Protein AF-A0AAU1AMC0-F1 (afdb_monomer)

Solvent-accessible surface area (backbone atoms only — not comparable to full-atom values): 12831 Å² total; per-residue (Å²): 130,88,74,72,80,63,93,57,48,54,63,49,19,26,47,53,28,38,28,77,80,45,37,60,79,49,77,38,50,74,68,53,51,52,52,58,56,54,73,48,43,67,37,47,73,76,37,47,67,59,45,37,45,52,47,25,70,65,18,49,86,70,28,50,46,22,7,32,12,43,27,49,48,41,38,76,70,76,36,77,76,46,72,62,69,38,37,40,49,18,38,51,32,21,49,51,38,39,46,76,28,36,53,54,78,93,76,54,53,71,60,57,50,50,52,40,42,78,74,75,43,53,84,80,71,62,53,79,72,44,76,54,65,56,80,94,68,52,81,71,76,81,76,57,93,85,39,73,44,77,40,35,29,54,47,90,54,94,74,41,43,33,35,32,39,33,62,51,98,88,63,35,23,35,34,32,38,37,29,51,67,41,98,91,39,74,57,75,40,78,41,84,73,48,73,28,80,38,69,66,56,35,42,42,54,49,17,57,72,59,32,37,66,52,69,39,62,31,83,81,48,60,60,27,23,32,33,54,61,56,72,117

Sequence (232 aa):
MSSALPAQIVSMMDKFGRYEWYGESSGLGPEEAWGMLSTLWPLRQSDPAGLTAALARQVTPIGGWAAYGASRAVAELVGLGFEGVDAKAVLDGGIQFLRQHGVPPLRVRGYEWSRWVDTGGDVNNWLPTIPPPPSERSGLRELAPGEVRHVATMTADRDSNTIHVCRDGSGAYLALIDAPYSDDDPTRSRRQWKQAASLYEVFVNVGLALQSPPHWVSAELEPYFPLPRPSI

Structure (mmCIF, N/CA/C/O backbone):
data_AF-A0AAU1AMC0-F1
#
_entry.id   AF-A0AAU1AMC0-F1
#
loop_
_atom_site.group_PDB
_atom_site.id
_atom_site.type_symbol
_atom_site.label_atom_id
_atom_site.label_alt_id
_atom_site.label_comp_id
_atom_site.label_asym_id
_atom_site.label_entity_id
_atom_site.label_seq_id
_atom_site.pdbx_PDB_ins_code
_atom_site.Cartn_x
_atom_site.Cartn_y
_atom_site.Cartn_z
_atom_site.occupancy
_atom_site.B_iso_or_equiv
_atom_site.auth_seq_id
_atom_site.auth_comp_id
_atom_site.auth_asym_id
_atom_site.auth_atom_id
_atom_site.pdbx_PDB_model_num
ATOM 1 N N . MET A 1 1 ? 22.472 -6.538 -35.010 1.00 43.06 1 MET A N 1
ATOM 2 C CA . MET A 1 1 ? 21.137 -5.977 -35.307 1.00 43.06 1 MET A CA 1
ATOM 3 C C . MET A 1 1 ? 20.599 -5.422 -34.003 1.00 43.06 1 MET A C 1
ATOM 5 O O . MET A 1 1 ? 20.547 -6.179 -33.047 1.00 43.06 1 MET A O 1
ATOM 9 N N . SER A 1 2 ? 20.313 -4.120 -33.923 1.00 45.75 2 SER A N 1
ATOM 10 C CA . SER A 1 2 ? 19.700 -3.530 -32.725 1.00 45.75 2 SER A CA 1
ATOM 11 C C . SER A 1 2 ? 18.268 -4.055 -32.624 1.00 45.75 2 SER A C 1
ATOM 13 O O . SER A 1 2 ? 17.462 -3.790 -33.516 1.00 45.75 2 SER A O 1
ATOM 15 N N . SER A 1 3 ? 17.967 -4.883 -31.623 1.00 62.38 3 SER A N 1
ATOM 16 C CA . SER A 1 3 ? 16.600 -5.352 -31.393 1.00 62.38 3 SER A CA 1
ATOM 17 C C . SER A 1 3 ? 15.818 -4.213 -30.751 1.00 62.38 3 SER A C 1
ATOM 19 O O . SER A 1 3 ? 15.947 -3.977 -29.559 1.00 62.38 3 SER A O 1
ATOM 21 N N . ALA A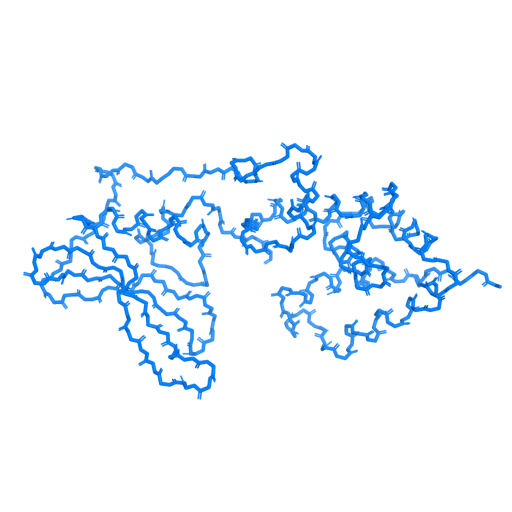 1 4 ? 15.057 -3.460 -31.541 1.00 82.88 4 ALA A N 1
ATOM 22 C CA . ALA A 1 4 ? 14.190 -2.412 -31.016 1.00 82.88 4 ALA A CA 1
ATOM 23 C C . ALA A 1 4 ? 13.166 -2.981 -30.015 1.00 82.88 4 ALA A C 1
ATOM 25 O O . ALA A 1 4 ? 12.805 -4.159 -30.085 1.00 82.88 4 ALA A O 1
ATOM 26 N N . LEU A 1 5 ? 12.675 -2.134 -29.102 1.00 91.00 5 LEU A N 1
ATOM 27 C CA . LEU A 1 5 ? 11.546 -2.494 -28.244 1.00 91.00 5 LEU A CA 1
ATOM 28 C C . LEU A 1 5 ? 10.331 -2.909 -29.096 1.00 91.00 5 LEU A C 1
ATOM 30 O O . LEU A 1 5 ? 10.116 -2.322 -30.163 1.00 91.00 5 LEU A O 1
ATOM 34 N N . PRO A 1 6 ? 9.502 -3.860 -28.625 1.00 92.12 6 PRO A N 1
ATOM 35 C CA . PRO A 1 6 ? 8.236 -4.178 -29.275 1.00 92.12 6 PRO A CA 1
ATOM 36 C C . PRO A 1 6 ? 7.364 -2.926 -29.448 1.00 92.12 6 PRO A C 1
ATOM 38 O O . PRO A 1 6 ? 7.304 -2.078 -28.557 1.00 92.12 6 PRO A O 1
ATOM 41 N N . ALA A 1 7 ? 6.636 -2.820 -30.563 1.00 92.44 7 ALA A N 1
ATOM 42 C CA . ALA A 1 7 ? 5.771 -1.665 -30.846 1.00 92.44 7 ALA A CA 1
ATOM 43 C C . ALA A 1 7 ? 4.702 -1.438 -29.757 1.00 92.44 7 ALA A C 1
ATOM 45 O O . ALA A 1 7 ? 4.271 -0.317 -29.506 1.00 92.44 7 ALA A O 1
ATOM 46 N N . GLN A 1 8 ? 4.307 -2.513 -29.079 1.00 94.38 8 GLN A N 1
ATOM 47 C CA . GLN A 1 8 ? 3.308 -2.552 -28.021 1.00 94.38 8 GLN A CA 1
ATOM 48 C C . GLN A 1 8 ? 3.888 -2.371 -26.604 1.00 94.38 8 GLN A C 1
ATOM 50 O O . GLN A 1 8 ? 3.183 -2.633 -25.630 1.00 94.38 8 GLN A O 1
ATOM 55 N N . ILE A 1 9 ? 5.147 -1.930 -26.461 1.00 96.06 9 ILE A N 1
ATOM 56 C CA . ILE A 1 9 ? 5.848 -1.894 -25.167 1.00 96.06 9 ILE A CA 1
ATOM 57 C C . ILE A 1 9 ? 5.107 -1.104 -24.081 1.00 96.06 9 ILE A C 1
ATOM 59 O O . ILE A 1 9 ? 5.044 -1.548 -22.942 1.00 96.06 9 ILE A O 1
ATOM 63 N N . VAL A 1 10 ? 4.477 0.022 -24.422 1.00 97.25 10 VAL A N 1
ATOM 64 C CA . VAL A 1 10 ? 3.705 0.819 -23.453 1.00 97.25 10 VAL A CA 1
ATOM 65 C C . VAL A 1 10 ? 2.525 0.018 -22.899 1.00 97.25 10 VAL A C 1
ATOM 67 O O . VAL A 1 10 ? 2.339 -0.046 -21.687 1.00 97.25 10 VAL A O 1
ATOM 70 N N . SER A 1 11 ? 1.752 -0.637 -23.772 1.00 96.06 11 SER A N 1
ATOM 71 C CA . SER A 1 11 ? 0.618 -1.471 -23.352 1.00 96.06 11 SER A CA 1
ATOM 72 C C . SER A 1 11 ? 1.078 -2.702 -22.571 1.00 96.06 11 SER A C 1
ATOM 74 O O . SER A 1 11 ? 0.408 -3.104 -21.623 1.00 96.06 11 SER A O 1
ATOM 76 N N . MET A 1 12 ? 2.229 -3.276 -22.930 1.00 95.56 12 MET A N 1
ATOM 77 C CA . MET A 1 12 ? 2.854 -4.345 -22.153 1.00 95.56 12 MET A CA 1
ATOM 78 C C . MET A 1 12 ? 3.164 -3.875 -20.729 1.00 95.56 12 MET A C 1
ATOM 80 O O . MET A 1 12 ? 2.737 -4.514 -19.774 1.00 95.56 12 MET A O 1
ATOM 84 N N . MET A 1 13 ? 3.848 -2.739 -20.572 1.00 97.38 13 MET A N 1
ATOM 85 C CA . MET A 1 13 ? 4.194 -2.223 -19.247 1.00 97.38 13 MET A CA 1
ATOM 86 C C . MET A 1 13 ? 2.952 -1.845 -18.435 1.00 97.38 13 MET A C 1
ATOM 88 O O . MET A 1 13 ? 2.902 -2.162 -17.255 1.00 97.38 13 MET A O 1
ATOM 92 N N . ASP A 1 14 ? 1.919 -1.263 -19.050 1.00 96.38 14 ASP A N 1
ATOM 93 C CA . ASP A 1 14 ? 0.645 -0.996 -18.366 1.00 96.38 14 ASP A CA 1
ATOM 94 C C . ASP A 1 14 ? 0.055 -2.281 -17.762 1.00 96.38 14 ASP A C 1
ATOM 96 O O . ASP A 1 14 ? -0.158 -2.368 -16.549 1.00 96.38 14 ASP A O 1
ATOM 100 N N . LYS A 1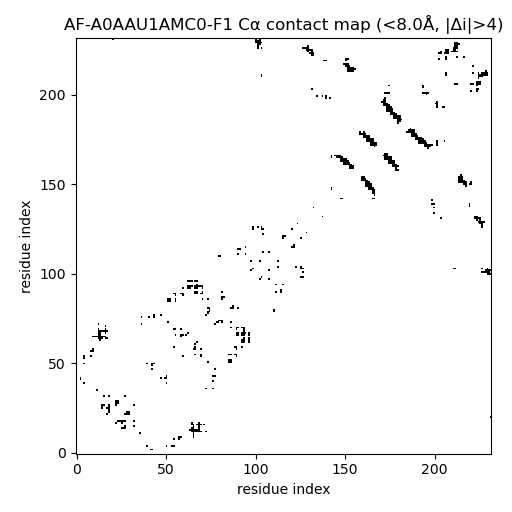 15 ? -0.112 -3.322 -18.587 1.00 94.69 15 LYS A N 1
ATOM 101 C CA . LYS A 1 15 ? -0.649 -4.610 -18.133 1.00 94.69 15 LYS A CA 1
ATOM 102 C C . LYS A 1 15 ? 0.241 -5.260 -17.075 1.00 94.69 15 LYS A C 1
ATOM 104 O O . LYS A 1 15 ? -0.267 -5.769 -16.080 1.00 94.69 15 LYS A O 1
ATOM 109 N N . PHE A 1 16 ? 1.560 -5.215 -17.257 1.00 94.94 16 PHE A N 1
ATOM 110 C CA . PHE A 1 16 ? 2.505 -5.772 -16.293 1.00 94.94 16 PHE A CA 1
ATOM 111 C C . PHE A 1 16 ? 2.467 -5.031 -14.947 1.00 94.94 16 PHE A C 1
ATOM 113 O O . PHE A 1 16 ? 2.554 -5.660 -13.894 1.00 94.94 16 PHE A O 1
ATOM 120 N N . GLY A 1 17 ? 2.283 -3.708 -14.957 1.00 94.75 17 GLY A N 1
ATOM 121 C CA . GLY A 1 17 ? 2.064 -2.910 -13.752 1.00 94.75 17 GLY A CA 1
ATOM 122 C C . GLY A 1 17 ? 0.780 -3.310 -13.022 1.00 94.75 17 GLY A C 1
ATOM 123 O O . GLY A 1 17 ? 0.811 -3.547 -11.816 1.00 94.75 17 GLY A O 1
ATOM 124 N N . ARG A 1 18 ? -0.326 -3.458 -13.759 1.00 94.44 18 ARG A N 1
ATOM 125 C CA . ARG A 1 18 ? -1.631 -3.894 -13.230 1.00 94.44 18 ARG A CA 1
ATOM 126 C C . ARG A 1 18 ? -1.600 -5.298 -12.632 1.00 94.44 18 ARG A C 1
ATOM 128 O O . ARG A 1 18 ? -2.228 -5.532 -11.603 1.00 94.44 18 ARG A O 1
ATOM 135 N N . TYR A 1 19 ? -0.869 -6.219 -13.257 1.00 92.44 19 TYR A N 1
ATOM 136 C CA . TYR A 1 19 ? -0.753 -7.602 -12.794 1.00 92.44 19 TYR A CA 1
ATOM 137 C C . TYR A 1 19 ? -0.244 -7.707 -11.348 1.00 92.44 19 TYR A C 1
ATOM 139 O O . TYR A 1 19 ? -0.711 -8.565 -10.611 1.00 92.44 19 TYR A O 1
ATOM 147 N N . GLU A 1 20 ? 0.631 -6.800 -10.898 1.00 89.12 20 GLU A N 1
ATOM 148 C CA . GLU A 1 20 ? 1.095 -6.780 -9.499 1.00 89.12 20 GLU A CA 1
ATOM 149 C C . GLU A 1 20 ? -0.045 -6.653 -8.486 1.00 89.12 20 GLU A C 1
ATOM 151 O O . GLU A 1 20 ? -0.007 -7.256 -7.419 1.00 89.12 20 GLU A O 1
ATOM 156 N N . TRP A 1 21 ? -1.040 -5.832 -8.806 1.00 86.50 21 TRP A N 1
ATOM 157 C CA . TRP A 1 21 ? -2.065 -5.428 -7.848 1.00 86.50 21 TRP A CA 1
ATOM 158 C C . TRP A 1 21 ? -3.352 -6.215 -7.986 1.00 86.50 21 TRP A C 1
ATOM 160 O O . TRP A 1 21 ? -4.074 -6.408 -7.011 1.00 86.50 21 TRP A O 1
ATOM 170 N N . TYR A 1 22 ? -3.633 -6.662 -9.203 1.00 86.31 22 TYR A N 1
ATOM 171 C CA . TYR A 1 22 ? -4.876 -7.329 -9.545 1.00 86.31 22 TYR A CA 1
ATOM 172 C C . TYR A 1 22 ? -4.685 -8.818 -9.839 1.00 86.31 22 TYR A C 1
ATOM 174 O O . TYR A 1 22 ? -5.679 -9.537 -9.969 1.00 86.31 22 TYR A O 1
ATOM 182 N N . GLY A 1 23 ? -3.442 -9.297 -9.969 1.00 84.44 23 GLY A N 1
ATOM 183 C CA . GLY A 1 23 ? -3.154 -10.673 -10.367 1.00 84.44 23 GLY A CA 1
ATOM 184 C C . GLY A 1 23 ? -3.923 -11.040 -11.636 1.00 84.44 23 GLY A C 1
ATOM 185 O O . GLY A 1 23 ? -3.954 -10.270 -12.597 1.00 84.44 23 GLY A O 1
ATOM 186 N N . GLU A 1 24 ? -4.632 -12.165 -11.608 1.00 74.56 24 GLU A N 1
ATOM 187 C CA . GLU A 1 24 ? -5.446 -12.650 -12.732 1.00 74.56 24 GLU A CA 1
ATOM 188 C C . GLU A 1 24 ? -6.570 -11.685 -13.148 1.00 74.56 24 GLU A C 1
ATOM 190 O O . GLU A 1 24 ? -6.940 -11.631 -14.321 1.00 74.56 24 GLU A O 1
ATOM 195 N N . SER A 1 25 ? -7.074 -10.844 -12.234 1.00 77.12 25 SER A N 1
ATOM 196 C CA . SER A 1 25 ? -8.100 -9.844 -12.572 1.00 77.12 25 SER A CA 1
ATOM 197 C C . SER A 1 25 ? -7.569 -8.676 -13.417 1.00 77.12 25 SER A C 1
ATOM 199 O O . SER A 1 25 ? -8.354 -7.904 -13.965 1.00 77.12 25 SER A O 1
ATOM 201 N N . SER A 1 26 ? -6.247 -8.591 -13.619 1.00 77.38 26 SER A N 1
ATOM 202 C CA . SER A 1 26 ? -5.637 -7.713 -14.632 1.00 77.38 26 SER A CA 1
ATOM 203 C C . SER A 1 26 ? -5.851 -8.193 -16.074 1.00 77.38 26 SER A C 1
ATOM 205 O O . SER A 1 26 ? -5.530 -7.460 -17.013 1.00 77.38 26 SER A O 1
ATOM 207 N N . GLY A 1 27 ? -6.366 -9.414 -16.265 1.00 75.94 27 GLY A N 1
ATOM 208 C CA . GLY A 1 27 ? -6.452 -10.064 -17.571 1.00 75.94 27 GLY A CA 1
ATOM 209 C C . GLY A 1 27 ? -5.115 -10.627 -18.066 1.00 75.94 27 GLY A C 1
ATOM 210 O O . GLY A 1 27 ? -4.985 -10.874 -19.262 1.00 75.94 27 GLY A O 1
ATOM 211 N N . LEU A 1 28 ? -4.131 -10.785 -17.172 1.00 83.31 28 LEU A N 1
ATOM 212 C CA . LEU A 1 28 ? -2.893 -11.526 -17.408 1.00 83.31 28 LEU A CA 1
ATOM 213 C C . LEU A 1 28 ? -2.779 -12.691 -16.425 1.00 83.31 28 LEU A C 1
ATOM 215 O O . LEU A 1 28 ? -2.870 -12.493 -15.212 1.00 83.31 28 LEU A O 1
ATOM 219 N N . GLY A 1 29 ? -2.514 -13.886 -16.949 1.00 86.12 29 GLY A N 1
ATOM 220 C CA . GLY A 1 29 ? -2.053 -15.014 -16.143 1.00 86.12 29 GLY A CA 1
ATOM 221 C C . GLY A 1 29 ? -0.565 -14.890 -15.763 1.00 86.12 29 GLY A C 1
ATOM 222 O O . GLY A 1 29 ? 0.186 -14.166 -16.427 1.00 86.12 29 GLY A O 1
ATOM 223 N N . PRO A 1 30 ? -0.088 -15.633 -14.744 1.00 85.06 30 PRO A N 1
ATOM 224 C CA . PRO A 1 30 ? 1.321 -15.615 -14.342 1.00 85.06 30 PRO A CA 1
ATOM 225 C C . PRO A 1 30 ? 2.290 -15.951 -15.482 1.00 85.06 30 PRO A C 1
ATOM 227 O O . PRO A 1 30 ? 3.306 -15.278 -15.661 1.00 85.06 30 PRO A O 1
ATOM 230 N N . GLU A 1 31 ? 1.964 -16.961 -16.291 1.00 88.69 31 GLU A N 1
ATOM 231 C CA . GLU A 1 31 ? 2.782 -17.363 -17.442 1.00 88.69 31 GLU A CA 1
ATOM 232 C C . GLU A 1 31 ? 2.830 -16.279 -18.524 1.00 88.69 31 GLU A C 1
ATOM 234 O O . GLU A 1 31 ? 3.875 -16.057 -19.132 1.00 88.69 31 GLU A O 1
ATOM 239 N N . GLU A 1 32 ? 1.731 -15.554 -18.737 1.00 89.06 32 GLU A N 1
ATOM 240 C CA . GLU A 1 32 ? 1.661 -14.470 -19.718 1.00 89.06 32 GLU A CA 1
ATOM 241 C C . GLU A 1 32 ? 2.467 -13.248 -19.269 1.00 89.06 32 GLU A C 1
ATOM 243 O O . GLU A 1 32 ? 3.151 -12.628 -20.086 1.00 89.06 32 GLU A O 1
ATOM 248 N N . ALA A 1 33 ? 2.436 -12.921 -17.973 1.00 88.75 33 ALA A N 1
ATOM 249 C CA . ALA A 1 33 ? 3.246 -11.849 -17.399 1.00 88.75 33 ALA A CA 1
ATOM 250 C C . ALA A 1 33 ? 4.751 -12.133 -17.572 1.00 88.75 33 ALA A C 1
ATOM 252 O O . ALA A 1 33 ? 5.503 -11.264 -18.022 1.00 88.75 33 ALA A O 1
ATOM 253 N N . TRP A 1 34 ? 5.190 -13.367 -17.303 1.00 89.06 34 TRP A N 1
ATOM 254 C CA . TRP A 1 34 ? 6.578 -13.782 -17.538 1.00 89.06 34 TRP A CA 1
ATOM 255 C C . TRP A 1 34 ? 6.927 -13.876 -19.023 1.00 89.06 34 TRP A C 1
ATOM 257 O O . TRP A 1 34 ? 7.989 -13.407 -19.444 1.00 89.06 34 TRP A O 1
ATOM 267 N N . GLY A 1 35 ? 6.023 -14.420 -19.839 1.00 92.31 35 GLY A N 1
ATOM 268 C CA . GLY A 1 35 ? 6.163 -14.471 -21.291 1.00 92.31 35 GLY A CA 1
ATOM 269 C C . GLY A 1 35 ? 6.358 -13.079 -21.888 1.00 92.31 35 GLY A C 1
ATOM 270 O O . GLY A 1 35 ? 7.231 -12.884 -22.734 1.00 92.31 35 GLY A O 1
ATOM 271 N N . MET A 1 36 ? 5.637 -12.078 -21.382 1.00 91.88 36 MET A N 1
ATOM 272 C CA . MET A 1 36 ? 5.788 -10.683 -21.785 1.00 91.88 36 MET A CA 1
ATOM 273 C C . MET A 1 36 ? 7.198 -10.150 -21.506 1.00 91.88 36 MET A C 1
ATOM 275 O O . MET A 1 36 ? 7.822 -9.591 -22.411 1.00 91.88 36 MET A O 1
ATOM 279 N N . LEU A 1 37 ? 7.734 -10.359 -20.300 1.00 92.94 37 LEU A N 1
ATOM 280 C CA . LEU A 1 37 ? 9.101 -9.942 -19.966 1.00 92.94 37 LEU A CA 1
ATOM 281 C C . LEU A 1 37 ? 10.162 -10.694 -20.776 1.00 92.94 37 LEU A C 1
ATOM 283 O O . LEU A 1 37 ? 11.183 -10.109 -21.140 1.00 92.94 37 LEU A O 1
ATOM 287 N N . SER A 1 38 ? 9.916 -11.962 -21.119 1.00 92.69 38 SER A N 1
ATOM 288 C CA . SER A 1 38 ? 10.860 -12.767 -21.905 1.00 92.69 38 SER A CA 1
ATOM 289 C C . SER A 1 38 ? 11.157 -12.165 -23.287 1.00 92.69 38 SER A C 1
ATOM 291 O O . SER A 1 38 ? 12.270 -12.301 -23.797 1.00 92.69 38 SER A O 1
ATOM 293 N N . THR A 1 39 ? 10.217 -11.401 -23.859 1.00 93.75 39 THR A N 1
ATOM 294 C CA . THR A 1 39 ? 10.424 -10.686 -25.132 1.00 93.75 39 THR A CA 1
ATOM 295 C C . THR A 1 39 ? 11.518 -9.615 -25.052 1.00 93.75 39 THR A C 1
ATOM 297 O O . THR A 1 39 ? 12.112 -9.263 -26.070 1.00 93.75 39 THR A O 1
ATOM 300 N N . LEU A 1 40 ? 11.821 -9.122 -23.847 1.00 95.25 40 LEU A N 1
ATOM 301 C CA . LEU A 1 40 ? 12.864 -8.128 -23.583 1.00 95.25 40 LEU A CA 1
ATOM 302 C C . LEU A 1 40 ? 14.216 -8.771 -23.248 1.00 95.25 40 LEU A C 1
ATOM 304 O O . LEU A 1 40 ? 15.225 -8.072 -23.157 1.00 95.25 40 LEU A O 1
ATOM 308 N N . TRP A 1 41 ? 14.263 -10.095 -23.085 1.00 93.44 41 TRP A N 1
ATOM 309 C CA . TRP A 1 41 ? 15.469 -10.814 -22.679 1.00 93.44 41 TRP A CA 1
ATOM 310 C C . TRP A 1 41 ? 16.651 -10.656 -23.642 1.00 93.44 41 TRP A C 1
ATOM 312 O O . TRP A 1 41 ? 17.761 -10.434 -23.154 1.00 93.44 41 TRP A O 1
ATOM 322 N N . PRO A 1 42 ? 16.463 -10.691 -24.980 1.00 93.44 42 PRO A N 1
ATOM 323 C CA . PRO A 1 42 ? 17.567 -10.456 -25.907 1.00 93.44 42 PRO A CA 1
ATOM 324 C C . PRO A 1 42 ? 18.215 -9.081 -25.697 1.00 93.44 42 PRO A C 1
ATOM 326 O O . PRO A 1 42 ? 19.435 -8.991 -25.594 1.00 93.44 42 PRO A O 1
ATOM 329 N N . LEU A 1 43 ? 17.396 -8.033 -25.534 1.00 92.31 43 LEU A N 1
ATOM 330 C CA . LEU A 1 43 ? 17.862 -6.676 -25.235 1.00 92.31 43 LEU A CA 1
ATOM 331 C C . LEU A 1 43 ? 18.583 -6.605 -23.893 1.00 92.31 43 LEU A C 1
ATOM 333 O O . LEU A 1 43 ? 19.667 -6.040 -23.805 1.00 92.31 43 LEU A O 1
ATOM 337 N N . ARG A 1 44 ? 18.004 -7.216 -22.858 1.00 94.25 44 ARG A N 1
ATOM 338 C CA . ARG A 1 44 ? 18.605 -7.295 -21.525 1.00 94.25 44 ARG A CA 1
ATOM 339 C C . ARG A 1 44 ? 19.987 -7.956 -21.551 1.00 94.25 44 ARG A C 1
ATOM 341 O O . ARG A 1 44 ? 20.876 -7.514 -20.834 1.00 94.25 44 ARG A O 1
ATOM 348 N N . GLN A 1 45 ? 20.173 -9.002 -22.356 1.00 94.56 45 GLN A N 1
ATOM 349 C CA . GLN A 1 45 ? 21.455 -9.702 -22.478 1.00 94.56 45 GLN A CA 1
ATOM 350 C C . GLN A 1 45 ? 22.494 -8.910 -23.277 1.00 94.56 45 GLN A C 1
ATOM 352 O O . GLN A 1 45 ? 23.673 -8.953 -22.934 1.00 94.56 45 GLN A O 1
ATOM 357 N N . SER A 1 46 ? 22.081 -8.219 -24.342 1.00 95.25 46 SER A N 1
ATOM 358 C CA . SER A 1 46 ? 23.016 -7.509 -25.219 1.00 95.25 46 SER A CA 1
ATOM 359 C C . SER A 1 46 ? 23.351 -6.091 -24.755 1.00 95.25 46 SER A C 1
ATOM 361 O O . SER A 1 46 ? 24.473 -5.642 -24.958 1.00 95.25 46 SER A O 1
ATOM 363 N N . ASP A 1 47 ? 22.371 -5.373 -24.200 1.00 94.81 47 ASP A N 1
ATOM 364 C CA . ASP A 1 47 ? 22.468 -3.954 -23.842 1.00 94.81 47 ASP A CA 1
ATOM 365 C C . ASP A 1 47 ? 21.427 -3.572 -22.758 1.00 94.81 47 ASP A C 1
ATOM 367 O O . ASP A 1 47 ? 20.389 -2.965 -23.051 1.00 94.81 47 ASP A O 1
ATOM 371 N N . PRO A 1 48 ? 21.663 -3.931 -21.482 1.00 94.56 48 PRO A N 1
ATOM 372 C CA . PRO A 1 48 ? 20.728 -3.644 -20.388 1.00 94.56 48 PRO A CA 1
ATOM 373 C C . PRO A 1 48 ? 20.548 -2.138 -20.121 1.00 94.56 48 PRO A C 1
ATOM 375 O O . PRO A 1 48 ? 19.460 -1.698 -19.731 1.00 94.56 48 PRO A O 1
ATOM 378 N N . ALA A 1 49 ? 21.585 -1.331 -20.366 1.00 95.06 49 ALA A N 1
ATOM 379 C CA . ALA A 1 49 ? 21.501 0.123 -20.261 1.00 95.06 49 ALA A CA 1
ATOM 380 C C . ALA A 1 49 ? 20.614 0.700 -21.377 1.00 95.06 49 ALA A C 1
ATOM 382 O O . ALA A 1 49 ? 19.712 1.492 -21.100 1.00 95.06 49 ALA A O 1
ATOM 383 N N . GLY A 1 50 ? 20.800 0.244 -22.619 1.00 95.06 50 GLY A N 1
ATOM 384 C CA . GLY A 1 50 ? 19.962 0.620 -23.756 1.00 95.06 50 GLY A CA 1
ATOM 385 C C . GLY A 1 50 ? 18.506 0.188 -23.605 1.00 95.06 50 GLY A C 1
ATOM 386 O O . GLY A 1 50 ? 17.613 0.970 -23.931 1.00 95.06 50 GLY A O 1
ATOM 387 N N . LEU A 1 51 ? 18.242 -0.999 -23.041 1.00 96.00 51 LEU A N 1
ATOM 388 C CA . LEU A 1 51 ? 16.887 -1.434 -22.673 1.00 96.00 51 LEU A CA 1
ATOM 389 C C . LEU A 1 51 ? 16.225 -0.421 -21.730 1.00 96.00 51 LEU A C 1
ATOM 391 O O . LEU A 1 51 ? 15.108 0.028 -21.984 1.00 96.00 51 LEU A O 1
ATOM 395 N N . THR A 1 52 ? 16.932 -0.036 -20.668 1.00 97.06 52 THR A N 1
ATOM 396 C CA . THR A 1 52 ? 16.423 0.905 -19.664 1.00 97.06 52 THR A CA 1
ATOM 397 C C . THR A 1 52 ? 16.169 2.287 -20.264 1.00 97.06 52 THR A C 1
ATOM 399 O O . THR A 1 52 ? 15.090 2.847 -20.081 1.00 97.06 52 THR A O 1
ATOM 402 N N . ALA A 1 53 ? 17.113 2.811 -21.050 1.00 97.12 53 ALA A N 1
ATOM 403 C CA . ALA A 1 53 ? 16.968 4.092 -21.740 1.00 97.12 53 ALA A CA 1
ATOM 404 C C . ALA A 1 53 ? 15.808 4.089 -22.749 1.00 97.12 53 ALA A C 1
ATOM 406 O O . ALA A 1 53 ? 15.090 5.081 -22.908 1.00 97.12 53 ALA A O 1
ATOM 407 N N . ALA A 1 54 ? 15.601 2.970 -23.446 1.00 96.50 54 ALA A N 1
ATOM 408 C CA . ALA A 1 54 ? 14.495 2.815 -24.376 1.00 96.50 54 ALA A CA 1
ATOM 409 C C . ALA A 1 54 ? 13.145 2.754 -23.642 1.00 96.50 54 ALA A C 1
ATOM 411 O O . ALA A 1 54 ? 12.196 3.400 -24.088 1.00 96.50 54 ALA A O 1
ATOM 412 N N . LEU A 1 55 ? 13.064 2.042 -22.511 1.00 97.25 55 LEU A N 1
ATOM 413 C CA . LEU A 1 55 ? 11.869 2.014 -21.664 1.00 97.25 55 LEU A CA 1
ATOM 414 C C . LEU A 1 55 ? 11.548 3.410 -21.130 1.00 97.25 55 LEU A C 1
ATOM 416 O O . LEU A 1 55 ? 10.441 3.891 -21.365 1.00 97.25 55 LEU A O 1
ATOM 420 N N . ALA A 1 56 ? 12.517 4.090 -20.509 1.00 97.38 56 ALA A N 1
ATOM 421 C CA . ALA A 1 56 ? 12.355 5.441 -19.967 1.00 97.38 56 ALA A CA 1
ATOM 422 C C . ALA A 1 56 ? 11.785 6.412 -21.006 1.00 97.38 56 ALA A C 1
ATOM 424 O O . ALA A 1 56 ? 10.778 7.079 -20.768 1.00 97.38 56 ALA A O 1
ATOM 425 N N . ARG A 1 57 ? 12.361 6.417 -22.213 1.00 97.19 57 ARG A N 1
ATOM 426 C CA . ARG A 1 57 ? 11.908 7.267 -23.322 1.00 97.19 57 ARG A CA 1
ATOM 427 C C . ARG A 1 57 ? 10.446 7.036 -23.707 1.00 97.19 57 ARG A C 1
ATOM 429 O O . ARG A 1 57 ? 9.777 7.988 -24.095 1.00 97.19 57 ARG A O 1
ATOM 436 N N . GLN A 1 58 ? 9.973 5.793 -23.645 1.00 97.19 58 GLN A N 1
ATOM 437 C CA . GLN A 1 58 ? 8.623 5.425 -24.076 1.00 97.19 58 GLN A CA 1
ATOM 438 C C . GLN A 1 58 ? 7.581 5.600 -22.964 1.00 97.19 58 GLN A C 1
ATOM 440 O O . GLN A 1 58 ? 6.447 5.971 -23.250 1.00 97.19 58 GLN A O 1
ATOM 445 N N . VAL A 1 59 ? 7.940 5.331 -21.705 1.00 96.88 59 VAL A N 1
ATOM 446 C CA . VAL A 1 59 ? 6.966 5.233 -20.602 1.00 96.88 59 VAL A CA 1
ATOM 447 C C . VAL A 1 59 ? 6.936 6.456 -19.691 1.00 96.88 59 VAL A C 1
ATOM 449 O O . VAL A 1 59 ? 5.863 6.812 -19.213 1.00 96.88 59 VAL A O 1
ATOM 452 N N . THR A 1 60 ? 8.061 7.145 -19.473 1.00 95.06 60 THR A N 1
ATOM 453 C CA . THR A 1 60 ? 8.110 8.317 -18.583 1.00 95.06 60 THR A CA 1
ATOM 454 C C . THR A 1 60 ? 7.213 9.465 -19.063 1.00 95.06 60 THR A C 1
ATOM 456 O O . THR A 1 60 ? 6.523 10.036 -18.222 1.00 95.06 60 THR A O 1
ATOM 459 N N . PRO A 1 61 ? 7.118 9.787 -20.374 1.00 96.12 61 PRO A N 1
ATOM 460 C CA . PRO A 1 61 ? 6.181 10.810 -20.852 1.00 96.12 61 PRO A CA 1
ATOM 461 C C . PRO A 1 61 ? 4.701 10.460 -20.637 1.00 96.12 61 PRO A C 1
ATOM 463 O O . PRO A 1 61 ? 3.857 11.351 -20.646 1.00 96.12 61 PRO A O 1
ATOM 466 N N . ILE A 1 62 ? 4.385 9.171 -20.486 1.00 96.06 62 ILE A N 1
ATOM 467 C CA . ILE A 1 62 ? 3.018 8.660 -20.330 1.00 96.06 62 ILE A CA 1
ATOM 468 C C . ILE A 1 62 ? 2.651 8.552 -18.846 1.00 96.06 62 ILE A C 1
ATOM 470 O O . ILE A 1 62 ? 1.525 8.863 -18.463 1.00 96.06 62 ILE A O 1
ATOM 474 N N . GLY A 1 63 ? 3.603 8.141 -18.004 1.00 95.56 63 GLY A N 1
ATOM 475 C CA . GLY A 1 63 ? 3.383 7.940 -16.575 1.00 95.56 63 GLY A CA 1
ATOM 476 C C . GLY A 1 63 ? 2.476 6.740 -16.281 1.00 95.56 63 GLY A C 1
ATOM 477 O O . GLY A 1 63 ? 2.425 5.764 -17.037 1.00 95.56 63 GLY A O 1
ATOM 478 N N . GLY A 1 64 ? 1.759 6.812 -15.159 1.00 96.19 64 GLY A N 1
ATOM 479 C CA . GLY A 1 64 ? 0.714 5.851 -14.811 1.00 96.19 64 GLY A CA 1
ATOM 480 C C . GLY A 1 64 ? 1.203 4.407 -14.661 1.00 96.19 64 GLY A C 1
ATOM 481 O O . GLY A 1 64 ? 2.355 4.136 -14.312 1.00 96.19 64 GLY A O 1
ATOM 482 N N . TRP A 1 65 ? 0.314 3.472 -15.000 1.00 97.00 65 TRP A N 1
ATOM 483 C CA . TRP A 1 65 ? 0.593 2.037 -14.996 1.00 97.00 65 TRP A CA 1
ATOM 484 C C . TRP A 1 65 ? 1.773 1.643 -15.885 1.00 97.00 65 TRP A C 1
ATOM 486 O O . TRP A 1 65 ? 2.523 0.744 -15.518 1.00 97.00 65 TRP A O 1
ATOM 496 N N . ALA A 1 66 ? 1.979 2.319 -17.019 1.00 97.31 66 ALA A N 1
ATOM 497 C CA . ALA A 1 66 ? 3.100 2.029 -17.908 1.00 97.31 66 ALA A CA 1
ATOM 498 C C . ALA A 1 66 ? 4.452 2.376 -17.265 1.00 97.31 66 ALA A C 1
ATOM 500 O O . ALA A 1 66 ? 5.389 1.585 -17.353 1.00 97.31 66 ALA A O 1
ATOM 501 N N . ALA A 1 67 ? 4.561 3.518 -16.579 1.00 97.25 67 ALA A N 1
ATOM 502 C CA . ALA A 1 67 ? 5.781 3.869 -15.852 1.00 97.25 67 ALA A CA 1
ATOM 503 C C . ALA A 1 67 ? 6.030 2.929 -14.662 1.00 97.25 67 ALA A C 1
ATOM 505 O O . ALA A 1 67 ? 7.153 2.464 -14.472 1.00 97.25 67 ALA A O 1
ATOM 506 N N . TYR A 1 68 ? 4.979 2.584 -13.911 1.00 97.81 68 TYR A N 1
ATOM 507 C CA . TYR A 1 68 ? 5.083 1.629 -12.806 1.00 97.81 68 TYR A CA 1
ATOM 508 C C . TYR A 1 68 ? 5.471 0.217 -13.274 1.00 97.81 68 TYR A C 1
ATOM 510 O O . TYR A 1 68 ? 6.369 -0.413 -12.722 1.00 97.81 68 TYR A O 1
ATOM 518 N N . GLY A 1 69 ? 4.849 -0.285 -14.340 1.00 97.25 69 GLY A N 1
ATOM 519 C CA . GLY A 1 69 ? 5.218 -1.575 -14.913 1.00 97.25 69 GLY A CA 1
ATOM 520 C C . GLY A 1 69 ? 6.636 -1.586 -15.473 1.00 97.25 69 GLY A C 1
ATOM 521 O O . GLY A 1 69 ? 7.338 -2.581 -15.316 1.00 97.25 69 GLY A O 1
ATOM 522 N N . ALA A 1 70 ? 7.098 -0.476 -16.053 1.00 97.94 70 ALA A N 1
ATOM 523 C CA . ALA A 1 70 ? 8.477 -0.351 -16.502 1.00 97.94 70 ALA A CA 1
ATOM 524 C C . ALA A 1 70 ? 9.481 -0.347 -15.343 1.00 97.94 70 ALA A C 1
ATOM 526 O O . ALA A 1 70 ? 10.532 -0.971 -15.476 1.00 97.94 70 ALA A O 1
ATOM 527 N N . SER A 1 71 ? 9.177 0.287 -14.203 1.00 97.88 71 SER A N 1
ATOM 528 C CA . SER A 1 71 ? 10.077 0.248 -13.039 1.00 97.88 71 SER A CA 1
ATOM 529 C C . SER A 1 71 ? 10.210 -1.171 -12.500 1.00 97.88 71 SER A C 1
ATOM 531 O O . SER A 1 71 ? 11.325 -1.625 -12.240 1.00 97.88 71 SER A O 1
ATOM 533 N N . ARG A 1 72 ? 9.098 -1.914 -12.444 1.00 96.62 72 ARG A N 1
ATOM 534 C CA . ARG A 1 72 ? 9.110 -3.343 -12.115 1.00 96.62 72 ARG A CA 1
ATOM 535 C C . ARG A 1 72 ? 9.896 -4.147 -13.145 1.00 96.62 72 ARG A C 1
ATOM 537 O O . ARG A 1 72 ? 10.757 -4.924 -12.762 1.00 96.62 72 ARG A O 1
ATOM 544 N N . ALA A 1 73 ? 9.673 -3.936 -14.441 1.00 96.88 73 ALA A N 1
ATOM 545 C CA . ALA A 1 73 ? 10.415 -4.645 -15.481 1.00 96.88 73 ALA A CA 1
ATOM 546 C C . ALA A 1 73 ? 11.931 -4.399 -15.378 1.00 96.88 73 ALA A C 1
ATOM 548 O O . ALA A 1 73 ? 12.706 -5.339 -15.525 1.00 96.88 73 ALA A O 1
ATOM 549 N N . VAL A 1 74 ? 12.367 -3.173 -15.068 1.00 97.69 74 VAL A N 1
ATOM 550 C CA . VAL A 1 74 ? 13.783 -2.863 -14.804 1.00 97.69 74 VAL A CA 1
ATOM 551 C C . VAL A 1 74 ? 14.290 -3.607 -13.565 1.00 97.69 74 VAL A C 1
ATOM 553 O O . VAL A 1 74 ? 15.352 -4.223 -13.637 1.00 97.69 74 VAL A O 1
ATOM 556 N N . ALA A 1 75 ? 13.531 -3.623 -12.465 1.00 96.81 75 ALA A N 1
ATOM 557 C CA . ALA A 1 75 ? 13.892 -4.371 -11.258 1.00 96.81 75 ALA A CA 1
ATOM 558 C C . ALA A 1 75 ? 14.070 -5.878 -11.527 1.00 96.81 75 ALA A C 1
ATOM 560 O O . ALA A 1 75 ? 15.068 -6.455 -11.100 1.00 96.81 75 ALA A O 1
ATOM 561 N N . GLU A 1 76 ? 13.138 -6.492 -12.262 1.00 95.44 76 GLU A N 1
ATOM 562 C CA . GLU A 1 76 ? 13.145 -7.932 -12.566 1.00 95.44 76 GLU A CA 1
ATOM 563 C C . GLU A 1 76 ? 14.221 -8.315 -13.599 1.00 95.44 76 GLU A C 1
ATOM 565 O O . GLU A 1 76 ? 14.853 -9.367 -13.506 1.00 95.44 76 GLU A O 1
ATOM 570 N N . LEU A 1 77 ? 14.438 -7.474 -14.615 1.00 95.50 77 LEU A N 1
ATOM 571 C CA . LEU A 1 77 ? 15.323 -7.795 -15.736 1.00 95.50 77 LEU A CA 1
ATOM 572 C C . LEU A 1 77 ? 16.758 -7.317 -15.508 1.00 95.50 77 LEU A C 1
ATOM 574 O O . LEU A 1 77 ? 17.706 -8.038 -15.819 1.00 95.50 77 LEU A O 1
ATOM 578 N N . VAL A 1 78 ? 16.940 -6.103 -15.001 1.00 95.75 78 VAL A N 1
ATOM 579 C CA . VAL A 1 78 ? 18.255 -5.454 -14.881 1.00 95.75 78 VAL A CA 1
ATOM 580 C C . VAL A 1 78 ? 18.780 -5.559 -13.453 1.00 95.75 78 VAL A C 1
ATOM 582 O O . VAL A 1 78 ? 19.946 -5.894 -13.256 1.00 95.75 78 VAL A O 1
ATOM 585 N N . GLY A 1 79 ? 17.914 -5.333 -12.465 1.00 94.69 79 GLY A N 1
ATOM 586 C CA . GLY A 1 79 ? 18.225 -5.471 -11.047 1.00 94.69 79 GLY A CA 1
ATOM 587 C C . GLY A 1 79 ? 17.750 -4.287 -10.208 1.00 94.69 79 GLY A C 1
ATOM 588 O O . GLY A 1 79 ? 17.337 -3.246 -10.714 1.00 94.69 79 GLY A O 1
ATOM 589 N N . LEU A 1 80 ? 17.852 -4.441 -8.887 1.00 95.19 80 LEU A N 1
ATOM 590 C CA . LEU A 1 80 ? 17.278 -3.512 -7.903 1.00 95.19 80 LEU A CA 1
ATOM 591 C C . LEU A 1 80 ? 18.104 -2.234 -7.670 1.00 95.19 80 LEU A C 1
ATOM 593 O O . LEU A 1 80 ? 17.705 -1.397 -6.867 1.00 95.19 80 LEU A O 1
ATOM 597 N N . GLY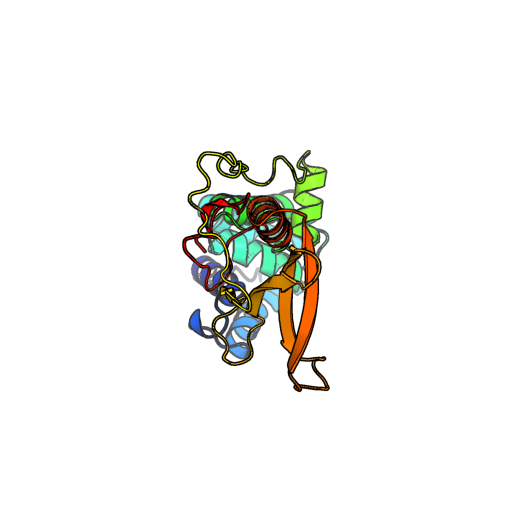 A 1 81 ? 19.259 -2.088 -8.326 1.00 92.12 81 GLY A N 1
ATOM 598 C CA . GLY A 1 81 ? 20.170 -0.958 -8.107 1.00 92.12 81 GLY A CA 1
ATOM 599 C C . GLY A 1 81 ? 19.750 0.344 -8.796 1.00 92.12 81 GLY A C 1
ATOM 600 O O . GLY A 1 81 ? 20.176 1.412 -8.368 1.00 92.12 81 GLY A O 1
ATOM 601 N N . PHE A 1 82 ? 18.925 0.268 -9.850 1.00 94.38 82 PHE A N 1
ATOM 602 C CA . PHE A 1 82 ? 18.480 1.421 -10.650 1.00 94.38 82 PHE A CA 1
ATOM 603 C C . PHE A 1 82 ? 19.613 2.418 -10.972 1.00 94.38 82 PHE A C 1
ATOM 605 O O . PHE A 1 82 ? 19.513 3.626 -10.737 1.00 94.38 82 PHE A O 1
ATOM 612 N N . GLU A 1 83 ? 20.726 1.905 -11.500 1.00 92.81 83 GLU A N 1
ATOM 613 C CA . GLU A 1 83 ? 21.886 2.722 -11.849 1.00 92.81 83 GLU A CA 1
ATOM 614 C C . GLU A 1 83 ? 21.632 3.563 -13.110 1.00 92.81 83 GLU A C 1
ATOM 616 O O . GLU A 1 83 ? 21.050 3.102 -14.091 1.00 92.81 83 GLU A O 1
ATOM 621 N N . GLY A 1 84 ? 22.100 4.813 -13.098 1.00 95.12 84 GLY A N 1
ATOM 622 C CA . GLY A 1 84 ? 21.941 5.746 -14.217 1.00 95.12 84 GLY A CA 1
ATOM 623 C C . GLY A 1 84 ? 20.670 6.603 -14.165 1.00 95.12 84 GLY A C 1
ATOM 624 O O . GLY A 1 84 ? 19.769 6.403 -13.353 1.00 95.12 84 GLY A O 1
ATOM 625 N N . VAL A 1 85 ? 20.636 7.627 -15.022 1.00 96.81 85 VAL A N 1
ATOM 626 C CA . VAL A 1 85 ? 19.555 8.627 -15.063 1.00 96.81 85 VAL A CA 1
ATOM 627 C C . VAL A 1 85 ? 18.228 8.030 -15.533 1.00 96.81 85 VAL A C 1
ATOM 629 O O . VAL A 1 85 ? 17.198 8.305 -14.927 1.00 96.81 85 VAL A O 1
ATOM 632 N N . ASP A 1 86 ? 18.251 7.167 -16.549 1.00 97.50 86 ASP A N 1
ATOM 633 C CA . ASP A 1 86 ? 17.036 6.583 -17.125 1.00 97.50 86 ASP A CA 1
ATOM 634 C C . ASP A 1 86 ? 16.360 5.590 -16.171 1.00 97.50 86 ASP A C 1
ATOM 636 O O . ASP A 1 86 ? 15.142 5.622 -16.003 1.00 97.50 86 ASP A O 1
ATOM 640 N N . ALA A 1 87 ? 17.147 4.752 -15.484 1.00 96.44 87 ALA A N 1
ATOM 641 C CA . ALA A 1 87 ? 16.627 3.817 -14.487 1.00 96.44 87 ALA A CA 1
ATOM 642 C C . ALA A 1 87 ? 15.925 4.565 -13.345 1.00 96.44 87 ALA A C 1
ATOM 644 O O . ALA A 1 87 ? 14.795 4.239 -12.977 1.00 96.44 87 ALA A O 1
ATOM 645 N N . LYS A 1 88 ? 16.577 5.615 -12.829 1.00 97.88 88 LYS A N 1
ATOM 646 C CA . LYS A 1 88 ? 16.020 6.480 -11.785 1.00 97.88 88 LYS A CA 1
ATOM 647 C C . LYS A 1 88 ? 14.761 7.196 -12.257 1.00 97.88 88 LYS A C 1
ATOM 649 O O . LYS A 1 88 ? 13.792 7.217 -11.515 1.00 97.88 88 LYS A O 1
ATOM 654 N N . ALA A 1 89 ? 14.733 7.708 -13.488 1.00 97.12 89 ALA A N 1
ATOM 655 C CA . ALA A 1 89 ? 13.557 8.382 -14.037 1.00 97.12 89 ALA A CA 1
ATOM 656 C C . ALA A 1 89 ? 12.333 7.454 -14.129 1.00 97.12 89 ALA A C 1
ATOM 658 O O . ALA A 1 89 ? 11.211 7.873 -13.839 1.00 97.12 89 ALA A O 1
ATOM 659 N N . VAL A 1 90 ? 12.534 6.187 -14.502 1.00 97.31 90 VAL A N 1
ATOM 660 C CA . VAL A 1 90 ? 11.457 5.187 -14.521 1.00 97.31 90 VAL A CA 1
ATOM 661 C C . VAL A 1 90 ? 10.985 4.866 -13.100 1.00 97.31 90 VAL A C 1
ATOM 663 O O . VAL A 1 90 ? 9.779 4.832 -12.850 1.00 97.31 90 VAL A O 1
ATOM 666 N N . LEU A 1 91 ? 11.914 4.672 -12.157 1.00 98.38 91 LEU A N 1
ATOM 667 C CA . LEU A 1 91 ? 11.576 4.416 -10.756 1.00 98.38 91 LEU A CA 1
ATOM 668 C C . LEU A 1 91 ? 10.820 5.588 -10.120 1.00 98.38 91 LEU A C 1
ATOM 670 O O . LEU A 1 91 ? 9.789 5.372 -9.486 1.00 98.38 91 LEU A O 1
ATOM 674 N N . ASP A 1 92 ? 11.285 6.816 -10.338 1.00 98.25 92 ASP A N 1
ATOM 675 C CA . ASP A 1 92 ? 10.655 8.036 -9.833 1.00 98.25 92 ASP A CA 1
ATOM 676 C C . ASP A 1 92 ? 9.228 8.184 -10.385 1.00 98.25 92 ASP A C 1
ATOM 678 O O . ASP A 1 92 ? 8.310 8.519 -9.636 1.00 98.25 92 ASP A O 1
ATOM 682 N N . GLY A 1 93 ? 9.008 7.846 -11.662 1.00 97.50 93 GLY A N 1
ATOM 683 C CA . GLY A 1 93 ? 7.671 7.798 -12.262 1.00 97.50 93 GLY A CA 1
ATOM 684 C C . GLY A 1 93 ? 6.753 6.758 -11.606 1.00 97.50 93 GLY A C 1
ATOM 685 O O . GLY A 1 93 ? 5.585 7.046 -11.343 1.00 97.50 93 GLY A O 1
ATOM 686 N N . GLY A 1 94 ? 7.280 5.573 -11.282 1.00 97.75 94 GLY A N 1
ATOM 687 C CA . GLY A 1 94 ? 6.552 4.547 -10.529 1.00 97.75 94 GLY A CA 1
ATOM 688 C C . GLY A 1 94 ? 6.201 4.992 -9.104 1.00 97.75 94 GLY A C 1
ATOM 689 O O . GLY A 1 94 ? 5.055 4.857 -8.683 1.00 97.75 94 GLY A O 1
ATOM 690 N N . ILE A 1 95 ? 7.150 5.592 -8.381 1.00 98.06 95 ILE A N 1
ATOM 691 C CA . ILE A 1 95 ? 6.931 6.148 -7.034 1.00 98.06 95 ILE A CA 1
ATOM 692 C C . ILE A 1 95 ? 5.870 7.249 -7.071 1.00 98.06 95 ILE A C 1
ATOM 694 O O . ILE A 1 95 ? 4.953 7.258 -6.249 1.00 98.06 95 ILE A O 1
ATOM 698 N N . GLN A 1 96 ? 5.965 8.169 -8.034 1.00 97.19 96 GLN A N 1
ATOM 699 C CA . GLN A 1 96 ? 4.983 9.234 -8.205 1.00 97.19 96 GLN A CA 1
ATOM 700 C C . GLN A 1 96 ? 3.584 8.663 -8.451 1.00 97.19 96 GLN A C 1
ATOM 702 O O . GLN A 1 96 ? 2.630 9.129 -7.829 1.00 97.19 96 GLN A O 1
ATOM 707 N N . PHE A 1 97 ? 3.469 7.642 -9.302 1.00 97.25 97 PHE A N 1
ATOM 708 C CA . PHE A 1 97 ? 2.210 6.947 -9.553 1.00 97.25 97 PHE A CA 1
ATOM 709 C C . PHE A 1 97 ? 1.622 6.347 -8.264 1.00 97.25 97 PHE A C 1
ATOM 711 O O . PHE A 1 97 ? 0.480 6.646 -7.917 1.00 97.25 97 PHE A O 1
ATOM 718 N N . LEU A 1 98 ? 2.406 5.583 -7.497 1.00 96.94 98 LEU A N 1
ATOM 719 C CA . LEU A 1 98 ? 1.950 4.985 -6.234 1.00 96.94 98 LEU A CA 1
ATOM 720 C C . LEU A 1 98 ? 1.441 6.041 -5.240 1.00 96.94 98 LEU A C 1
ATOM 722 O O . LEU A 1 98 ? 0.379 5.875 -4.635 1.00 96.94 98 LEU A O 1
ATOM 726 N N . ARG A 1 99 ? 2.165 7.158 -5.105 1.00 96.44 99 ARG A N 1
ATOM 727 C CA . ARG A 1 99 ? 1.774 8.272 -4.227 1.00 96.44 99 ARG A CA 1
ATOM 728 C C . ARG A 1 99 ? 0.492 8.955 -4.698 1.00 96.44 99 ARG A C 1
ATOM 730 O O . ARG A 1 99 ? -0.385 9.233 -3.887 1.00 96.44 99 ARG A O 1
ATOM 737 N N . GLN A 1 100 ? 0.355 9.206 -5.999 1.00 95.56 100 GLN A N 1
ATOM 738 C CA . GLN A 1 100 ? -0.859 9.804 -6.569 1.00 95.56 100 GLN A CA 1
ATOM 739 C C . GLN A 1 100 ? -2.103 8.941 -6.333 1.00 95.56 100 GLN A C 1
ATOM 741 O O . GLN A 1 100 ? -3.198 9.481 -6.194 1.00 95.56 100 GLN A O 1
ATOM 746 N N . HIS A 1 101 ? -1.926 7.624 -6.228 1.00 95.06 101 HIS A N 1
ATOM 747 C CA . HIS A 1 101 ? -3.000 6.678 -5.944 1.00 95.06 101 HIS A CA 1
ATOM 748 C C . HIS A 1 101 ? -3.123 6.289 -4.463 1.00 95.06 101 HIS A C 1
ATOM 750 O O . HIS A 1 101 ? -3.808 5.322 -4.132 1.00 95.06 101 HIS A O 1
ATOM 756 N N . GLY A 1 102 ? -2.487 7.028 -3.547 1.00 94.62 102 GLY A N 1
ATOM 757 C CA . GLY A 1 102 ? -2.680 6.833 -2.109 1.00 94.62 102 GLY A CA 1
ATOM 758 C C . GLY A 1 102 ? -2.134 5.510 -1.567 1.00 94.62 102 GLY A C 1
ATOM 759 O O . GLY A 1 102 ? -2.581 5.056 -0.517 1.00 94.62 102 GLY A O 1
ATOM 760 N N . VAL A 1 103 ? -1.185 4.870 -2.259 1.00 94.69 103 VAL A N 1
ATOM 761 C CA . VAL A 1 103 ? -0.575 3.621 -1.787 1.00 94.69 103 VAL A CA 1
ATOM 762 C C . VAL A 1 103 ? 0.265 3.907 -0.535 1.00 94.69 103 VAL A C 1
ATOM 764 O O . VAL A 1 103 ? 1.174 4.734 -0.606 1.00 94.69 103 VAL A O 1
ATOM 767 N N . PRO A 1 104 ? -0.001 3.261 0.616 1.00 92.88 104 PRO A N 1
ATOM 768 C CA . PRO A 1 104 ? 0.713 3.535 1.861 1.00 92.88 104 PRO A CA 1
ATOM 769 C C . PRO A 1 104 ? 2.170 3.035 1.814 1.00 92.88 104 PRO A C 1
ATOM 771 O O . PRO A 1 104 ? 2.450 2.068 1.101 1.00 92.88 104 PRO A O 1
ATOM 774 N N . PRO A 1 105 ? 3.087 3.605 2.625 1.00 92.62 105 PRO A N 1
ATOM 775 C CA . PRO A 1 105 ? 4.495 3.195 2.656 1.00 92.62 105 PRO A CA 1
ATOM 776 C C . PRO A 1 105 ? 4.695 1.696 2.905 1.00 92.62 105 PRO A C 1
ATOM 778 O O . PRO A 1 105 ? 5.574 1.082 2.321 1.00 92.62 105 PRO A O 1
ATOM 781 N N . LEU A 1 106 ? 3.857 1.065 3.734 1.00 88.94 106 LEU A N 1
ATOM 782 C CA . LEU A 1 106 ? 3.963 -0.373 4.023 1.00 88.94 106 LEU A CA 1
ATOM 783 C C . LEU A 1 106 ? 3.626 -1.281 2.828 1.00 88.94 106 LEU A C 1
ATOM 785 O O . LEU A 1 106 ? 3.834 -2.488 2.909 1.00 88.94 106 LEU A O 1
ATOM 789 N N . ARG A 1 107 ? 3.088 -0.724 1.736 1.00 90.50 107 ARG A N 1
ATOM 790 C CA . ARG A 1 107 ? 2.744 -1.455 0.507 1.00 90.50 107 ARG A CA 1
ATOM 791 C C . ARG A 1 107 ? 3.677 -1.133 -0.662 1.00 90.50 107 ARG A C 1
ATOM 793 O O . ARG A 1 107 ? 3.397 -1.574 -1.772 1.00 90.50 107 ARG A O 1
ATOM 800 N N . VAL A 1 108 ? 4.757 -0.383 -0.434 1.00 94.50 108 VAL A N 1
ATOM 801 C CA . VAL A 1 108 ? 5.788 -0.141 -1.456 1.00 94.50 108 VAL A CA 1
ATOM 802 C C . VAL A 1 108 ? 6.949 -1.113 -1.288 1.00 94.50 108 VAL A C 1
ATOM 804 O O . VAL A 1 108 ? 7.218 -1.618 -0.196 1.00 94.50 108 VAL A O 1
ATOM 807 N N . ARG A 1 109 ? 7.656 -1.387 -2.381 1.00 95.00 109 ARG A N 1
ATOM 808 C CA . ARG A 1 109 ? 8.813 -2.283 -2.397 1.00 95.00 109 ARG A CA 1
ATOM 809 C C . ARG A 1 109 ? 10.029 -1.594 -1.776 1.00 95.00 109 ARG A C 1
ATOM 811 O O . ARG A 1 109 ? 10.171 -0.374 -1.823 1.00 95.00 109 ARG A O 1
ATOM 818 N N . GLY A 1 110 ? 10.962 -2.388 -1.247 1.00 96.06 110 GLY A N 1
ATOM 819 C CA . GLY A 1 110 ? 12.152 -1.865 -0.564 1.00 96.06 110 GLY A CA 1
ATOM 820 C C . GLY A 1 110 ? 12.962 -0.869 -1.404 1.00 96.06 110 GLY A C 1
ATOM 821 O O . GLY A 1 110 ? 13.350 0.173 -0.893 1.00 96.06 110 GLY A O 1
ATOM 822 N N . TYR A 1 111 ? 13.145 -1.130 -2.704 1.00 96.19 111 TYR A N 1
ATOM 823 C CA . TYR A 1 111 ? 13.877 -0.223 -3.599 1.00 96.19 111 TYR A CA 1
ATOM 824 C C . TYR A 1 111 ? 13.117 1.082 -3.903 1.00 96.19 111 TYR A C 1
ATOM 826 O O . TYR A 1 111 ? 13.747 2.117 -4.113 1.00 96.19 111 TYR A O 1
ATOM 834 N N . GLU A 1 112 ? 11.779 1.063 -3.900 1.00 97.94 112 GLU A N 1
ATOM 835 C CA . GLU A 1 112 ? 10.942 2.264 -4.060 1.00 97.94 112 GLU A CA 1
ATOM 836 C C . GLU A 1 112 ? 11.086 3.154 -2.827 1.00 97.94 112 GLU A C 1
ATOM 838 O O . GLU A 1 112 ? 11.310 4.359 -2.941 1.00 97.94 112 GLU A O 1
ATOM 843 N N . TRP A 1 113 ? 11.037 2.535 -1.643 1.00 97.69 113 TRP A N 1
ATOM 844 C CA . TRP A 1 113 ? 11.250 3.225 -0.379 1.00 97.69 113 TRP A CA 1
ATOM 845 C C . TRP A 1 113 ? 12.667 3.794 -0.253 1.00 97.69 113 TRP A C 1
ATOM 847 O O . TRP A 1 113 ? 12.829 4.964 0.086 1.00 97.69 113 TRP A O 1
ATOM 857 N N . SER A 1 114 ? 13.699 3.005 -0.571 1.00 97.12 114 SER A N 1
ATOM 858 C CA . SER A 1 114 ? 15.089 3.474 -0.560 1.00 97.12 114 SER A CA 1
ATOM 859 C C . SER A 1 114 ? 15.279 4.677 -1.478 1.00 97.12 114 SER A C 1
ATOM 861 O O . SER A 1 114 ? 15.823 5.689 -1.047 1.00 97.12 114 SER A O 1
ATOM 863 N N . ARG A 1 115 ? 14.749 4.621 -2.708 1.00 97.38 115 ARG A N 1
ATOM 864 C CA . ARG A 1 115 ? 14.824 5.749 -3.640 1.00 97.38 115 ARG A CA 1
ATOM 865 C C . ARG A 1 115 ? 14.114 6.992 -3.107 1.00 97.38 115 ARG A C 1
ATOM 867 O O . ARG A 1 115 ? 14.647 8.089 -3.253 1.00 97.38 115 ARG A O 1
ATOM 874 N N . TRP A 1 116 ? 12.947 6.834 -2.482 1.00 97.81 116 TRP A N 1
ATOM 875 C CA . TRP A 1 116 ? 12.237 7.942 -1.845 1.00 97.81 116 TRP A CA 1
ATOM 876 C C . TRP A 1 116 ? 13.104 8.628 -0.784 1.00 97.81 116 TRP A C 1
ATOM 878 O O . TRP A 1 116 ? 13.310 9.843 -0.853 1.00 97.81 116 TRP A O 1
ATOM 888 N N . VAL A 1 117 ? 13.687 7.847 0.127 1.00 98.00 117 VAL A N 1
ATOM 889 C CA . VAL A 1 117 ? 14.570 8.350 1.190 1.00 98.00 117 VAL A CA 1
ATOM 890 C C . VAL A 1 117 ? 15.815 9.033 0.619 1.00 98.00 117 VAL A C 1
ATOM 892 O O . VAL A 1 117 ? 16.144 10.145 1.031 1.00 98.00 117 VAL A O 1
ATOM 895 N N . ASP A 1 118 ? 16.451 8.441 -0.393 1.00 97.06 118 ASP A N 1
ATOM 896 C CA . ASP A 1 118 ? 17.631 9.013 -1.059 1.00 97.06 118 ASP A CA 1
ATOM 897 C C . ASP A 1 118 ? 17.353 10.376 -1.715 1.00 97.06 118 ASP A C 1
ATOM 899 O O . ASP A 1 118 ? 18.268 11.172 -1.930 1.00 97.06 118 ASP A O 1
ATOM 903 N N . THR A 1 119 ? 16.089 10.664 -2.039 1.00 96.31 119 THR A N 1
ATOM 904 C CA . THR A 1 119 ? 15.648 11.951 -2.604 1.00 96.31 119 THR A CA 1
ATOM 905 C C . THR A 1 119 ? 15.135 12.947 -1.557 1.00 96.31 119 THR A C 1
ATOM 907 O O . THR A 1 119 ? 14.592 13.990 -1.918 1.00 96.31 119 THR A O 1
ATOM 910 N N . GLY A 1 120 ? 15.335 12.662 -0.264 1.00 96.81 120 GLY A N 1
ATOM 911 C CA . GLY A 1 120 ? 14.913 13.518 0.853 1.00 96.81 120 GLY A CA 1
ATOM 912 C C . GLY A 1 120 ? 13.494 13.243 1.360 1.00 96.81 120 GLY A C 1
ATOM 913 O O . GLY A 1 120 ? 12.946 14.032 2.130 1.00 96.81 120 GLY A O 1
ATOM 914 N N . GLY A 1 121 ? 12.887 12.144 0.918 1.00 97.06 121 GLY A N 1
ATOM 915 C CA . GLY A 1 121 ? 11.614 11.657 1.422 1.00 97.06 121 GLY A CA 1
ATOM 916 C C . GLY A 1 121 ? 11.718 10.992 2.798 1.00 97.06 121 GLY A C 1
ATOM 917 O O . GLY A 1 121 ? 12.763 10.485 3.194 1.00 97.06 121 GLY A O 1
ATOM 918 N N . ASP A 1 122 ? 10.608 10.957 3.527 1.00 95.44 122 ASP A N 1
ATOM 919 C CA . ASP A 1 122 ? 10.428 10.213 4.769 1.00 95.44 122 ASP A CA 1
ATOM 920 C C . ASP A 1 122 ? 8.980 9.692 4.902 1.00 95.44 122 ASP A C 1
ATOM 922 O O . ASP A 1 122 ? 8.167 9.775 3.975 1.00 95.44 122 ASP A O 1
ATOM 926 N N . VAL A 1 123 ? 8.653 9.096 6.053 1.00 90.31 123 VAL A N 1
ATOM 927 C CA . VAL A 1 123 ? 7.312 8.547 6.331 1.00 90.31 123 VAL A CA 1
ATOM 928 C C . VAL A 1 123 ? 6.247 9.631 6.498 1.00 90.31 123 VAL A C 1
ATOM 930 O O . VAL A 1 123 ? 5.081 9.392 6.197 1.00 90.31 123 VAL A O 1
ATOM 933 N N . ASN A 1 124 ? 6.638 10.826 6.938 1.00 89.81 124 ASN A N 1
ATOM 934 C CA . ASN A 1 124 ? 5.732 11.931 7.231 1.00 89.81 124 ASN A CA 1
ATOM 935 C C . ASN A 1 124 ? 5.338 12.703 5.967 1.00 89.81 124 ASN A C 1
ATOM 937 O O . ASN A 1 124 ? 4.288 13.342 5.949 1.00 89.81 124 ASN A O 1
ATOM 941 N N . ASN A 1 125 ? 6.165 12.661 4.918 1.00 93.25 125 ASN A N 1
ATOM 942 C CA . ASN A 1 125 ? 5.926 13.368 3.660 1.00 93.25 125 ASN A CA 1
ATOM 943 C C . ASN A 1 125 ? 5.594 12.443 2.469 1.00 93.25 125 ASN A C 1
ATOM 945 O O . ASN A 1 125 ? 5.376 12.935 1.356 1.00 93.25 125 ASN A O 1
ATOM 949 N N . TRP A 1 126 ? 5.497 11.123 2.683 1.00 95.50 126 TRP A N 1
ATOM 950 C CA . TRP A 1 126 ? 5.081 10.169 1.649 1.00 95.50 126 TRP A CA 1
ATOM 951 C C . TRP A 1 126 ? 3.668 10.473 1.127 1.00 95.50 126 TRP A C 1
ATOM 953 O O . TRP A 1 126 ? 3.487 10.718 -0.068 1.00 95.50 126 TRP A O 1
ATOM 963 N N . LEU A 1 127 ? 2.678 10.532 2.017 1.00 95.56 127 LEU A N 1
ATOM 964 C CA . LEU A 1 127 ? 1.292 10.891 1.710 1.00 95.56 127 LEU A CA 1
ATOM 965 C C . LEU A 1 127 ? 0.784 11.936 2.710 1.00 95.56 127 LEU A C 1
ATOM 967 O O . LEU A 1 127 ? 1.223 11.925 3.860 1.00 95.56 127 LEU A O 1
ATOM 971 N N . PRO A 1 128 ? -0.160 12.807 2.311 1.00 91.88 128 PRO A N 1
ATOM 972 C CA . PRO A 1 128 ? -0.854 13.675 3.254 1.00 91.88 128 PRO A CA 1
ATOM 973 C C . PRO A 1 128 ? -1.565 12.844 4.326 1.00 91.88 128 PRO A C 1
ATOM 975 O O . PRO A 1 128 ? -2.321 11.927 3.997 1.00 91.88 128 PRO A O 1
ATOM 978 N N . THR A 1 129 ? -1.333 13.174 5.594 1.00 91.69 129 THR A N 1
ATOM 979 C CA . THR A 1 129 ? -1.981 12.504 6.720 1.00 91.69 129 THR A CA 1
ATOM 980 C C . THR A 1 129 ? -3.328 13.147 7.040 1.00 91.69 129 THR A C 1
ATOM 982 O O . THR A 1 129 ? -3.487 14.368 7.004 1.00 91.69 129 THR A O 1
ATOM 985 N N . ILE A 1 130 ? -4.310 12.311 7.362 1.00 92.19 130 ILE A N 1
ATOM 986 C CA . ILE A 1 130 ? -5.645 12.717 7.794 1.00 92.19 130 ILE A CA 1
ATOM 987 C C . ILE A 1 130 ? -5.694 12.547 9.318 1.00 92.19 130 ILE A C 1
ATOM 989 O O . ILE A 1 130 ? -5.534 11.428 9.808 1.00 92.19 130 ILE A O 1
ATOM 993 N N . PRO A 1 131 ? -5.860 13.624 10.106 1.00 93.94 131 PRO A N 1
ATOM 994 C CA . PRO A 1 131 ? -6.002 13.482 11.548 1.00 93.94 131 PRO A CA 1
ATOM 995 C C . PRO A 1 131 ? -7.327 12.774 11.878 1.00 93.94 131 PRO A C 1
ATOM 9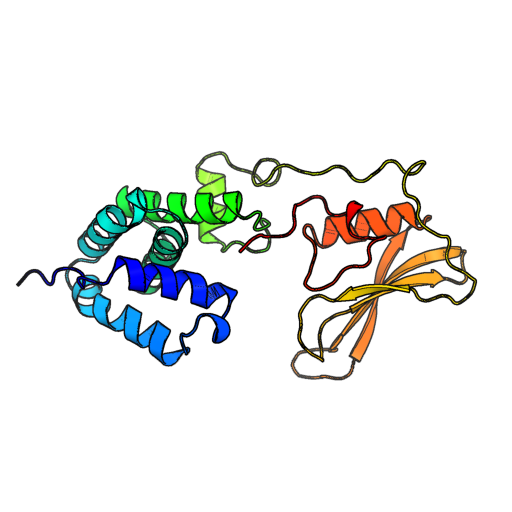97 O O . PRO A 1 131 ? -8.331 13.034 11.207 1.00 93.94 131 PRO A O 1
ATOM 1000 N N . PRO A 1 132 ? -7.370 11.924 12.920 1.00 95.50 132 PRO A N 1
ATOM 1001 C CA . PRO A 1 132 ? -8.624 11.323 13.357 1.00 95.50 132 PRO A CA 1
ATOM 1002 C C . PRO A 1 132 ? -9.604 12.408 13.838 1.00 95.50 132 PRO A C 1
ATOM 1004 O O . PRO A 1 132 ? -9.173 13.488 14.271 1.00 95.50 132 PRO A O 1
ATOM 1007 N N . PRO A 1 133 ? -10.923 12.145 13.809 1.00 95.75 133 PRO A N 1
ATOM 1008 C CA . PRO A 1 133 ? -11.895 13.061 14.392 1.00 95.75 133 PRO A CA 1
ATOM 1009 C C . PRO A 1 133 ? -11.603 13.256 15.890 1.00 95.75 133 PRO A C 1
ATOM 1011 O O . PRO A 1 133 ? -11.238 12.288 16.554 1.00 95.75 133 PRO A O 1
ATOM 1014 N N . PRO A 1 134 ? -11.797 14.461 16.459 1.00 95.25 134 PRO A N 1
ATOM 1015 C CA . PRO A 1 134 ? -11.695 14.668 17.903 1.00 95.25 134 PRO A CA 1
ATOM 1016 C C . PRO A 1 134 ? -12.624 13.729 18.681 1.00 95.25 134 PRO A C 1
ATOM 1018 O O . PRO A 1 134 ? -13.711 13.394 18.200 1.00 95.25 134 PRO A O 1
ATOM 1021 N N . SER A 1 135 ? -12.232 13.342 19.897 1.00 94.25 135 SER A N 1
ATOM 1022 C CA . SER A 1 135 ? -12.974 12.361 20.704 1.00 94.25 135 SER A CA 1
ATOM 1023 C C . SER A 1 135 ? -14.440 12.755 20.936 1.00 94.25 135 SER A C 1
ATOM 1025 O O . SER A 1 135 ? -15.335 11.914 20.845 1.00 94.25 135 SER A O 1
ATOM 1027 N N . GLU A 1 136 ? -14.705 14.053 21.092 1.00 92.00 136 GLU A N 1
ATOM 1028 C CA . GLU A 1 136 ? -16.027 14.641 21.332 1.00 92.00 136 GLU A CA 1
ATOM 1029 C C . GLU A 1 136 ? -16.931 14.592 20.091 1.00 92.00 136 GLU A C 1
ATOM 1031 O O . GLU A 1 136 ? -18.145 14.760 20.188 1.00 92.00 136 GLU A O 1
ATOM 1036 N N . ARG A 1 137 ? -16.340 14.382 18.909 1.00 91.50 137 ARG A N 1
ATOM 1037 C CA . ARG A 1 137 ? -17.018 14.291 17.606 1.00 91.50 137 ARG A CA 1
ATOM 1038 C C . ARG A 1 137 ? -16.873 12.910 16.969 1.00 91.50 137 ARG A C 1
ATOM 1040 O O . ARG A 1 137 ? -17.188 12.751 15.795 1.00 91.50 137 ARG A O 1
ATOM 1047 N N . SER A 1 138 ? -16.399 11.930 17.736 1.00 90.75 138 SER A N 1
ATOM 1048 C CA . SER A 1 138 ? -16.165 10.565 17.265 1.00 90.75 138 SER A CA 1
ATOM 1049 C C . SER A 1 138 ? -17.435 9.886 16.753 1.00 90.75 138 SER A C 1
ATOM 1051 O O . SER A 1 138 ? -17.381 9.115 15.803 1.00 90.75 138 SER A O 1
ATOM 1053 N N . GLY A 1 139 ? -18.581 10.156 17.389 1.00 88.56 139 GLY A N 1
ATOM 1054 C CA . GLY A 1 139 ? -19.840 9.474 17.078 1.00 88.56 139 GLY A CA 1
ATOM 1055 C C . GLY A 1 139 ? -19.812 7.968 17.372 1.00 88.56 139 GLY A C 1
ATOM 1056 O O . GLY A 1 139 ? -20.740 7.263 16.980 1.00 88.56 139 GLY A O 1
ATOM 1057 N N . LEU A 1 140 ? -18.771 7.474 18.056 1.00 95.25 140 LEU A N 1
ATOM 1058 C CA . LEU A 1 140 ? -18.615 6.060 18.378 1.00 95.25 140 LEU A CA 1
ATOM 1059 C C . LEU A 1 140 ? -19.702 5.625 19.354 1.00 95.25 140 LEU A C 1
ATOM 1061 O O . LEU A 1 140 ? -19.889 6.219 20.419 1.00 95.25 140 LEU A O 1
ATOM 1065 N N . ARG A 1 141 ? -20.406 4.550 19.001 1.00 94.44 141 ARG A N 1
ATOM 1066 C CA . ARG A 1 141 ? -21.400 3.962 19.894 1.00 94.44 141 ARG A CA 1
ATOM 1067 C C . ARG A 1 141 ? -20.694 3.097 20.922 1.00 94.44 141 ARG A C 1
ATOM 1069 O O . ARG A 1 141 ? -19.995 2.154 20.551 1.00 94.44 141 ARG A O 1
ATOM 1076 N N . GLU A 1 142 ? -20.964 3.328 22.198 1.00 94.50 142 GLU A N 1
ATOM 1077 C CA . GLU A 1 142 ? -20.456 2.456 23.255 1.00 94.50 142 GLU A CA 1
ATOM 1078 C C . GLU A 1 142 ? -20.836 0.981 23.049 1.00 94.50 142 GLU A C 1
ATOM 1080 O O . GLU A 1 142 ? -21.890 0.652 22.490 1.00 94.50 142 GLU A O 1
ATOM 1085 N N . LEU A 1 143 ? -19.943 0.084 23.473 1.00 96.25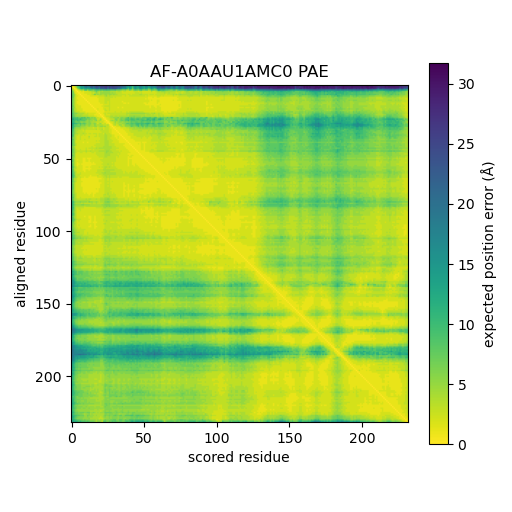 143 LEU A N 1
ATOM 1086 C CA . LEU A 1 143 ? -20.163 -1.361 23.398 1.00 96.25 143 LEU A CA 1
ATOM 1087 C C . LEU A 1 143 ? -21.060 -1.816 24.551 1.00 96.25 143 LEU A C 1
ATOM 1089 O O . LEU A 1 143 ? -20.781 -1.526 25.717 1.00 96.25 143 LEU A O 1
ATOM 1093 N N . ALA A 1 144 ? -22.110 -2.575 24.238 1.00 94.50 144 ALA A N 1
ATOM 1094 C CA . ALA A 1 144 ? -22.898 -3.244 25.266 1.00 94.50 144 ALA A CA 1
ATOM 1095 C C . ALA A 1 144 ? -22.060 -4.330 25.981 1.00 94.50 144 ALA A C 1
ATOM 1097 O O . ALA A 1 144 ? -21.101 -4.854 25.406 1.00 94.50 144 ALA A O 1
ATOM 1098 N N . PRO A 1 145 ? -22.402 -4.714 27.226 1.00 91.81 145 PRO A N 1
ATOM 1099 C CA . PRO A 1 145 ? -21.736 -5.824 27.904 1.00 91.81 145 PRO A CA 1
ATOM 1100 C C . PRO A 1 145 ? -21.758 -7.106 27.059 1.00 91.81 145 PRO A C 1
ATOM 1102 O O . PRO A 1 145 ? -22.820 -7.551 26.628 1.00 91.81 145 PRO A O 1
ATOM 1105 N N . GLY A 1 146 ? -20.581 -7.690 26.813 1.00 93.81 146 GLY A N 1
ATOM 1106 C CA . GLY A 1 146 ? -20.419 -8.882 25.971 1.00 93.81 146 GLY A CA 1
ATOM 1107 C C . GLY A 1 146 ? -20.479 -8.629 24.458 1.00 93.81 146 GLY A C 1
ATOM 1108 O O . GLY A 1 146 ? -20.325 -9.576 23.689 1.00 93.81 146 GLY A O 1
ATOM 1109 N N . GLU A 1 147 ? -20.674 -7.383 24.009 1.00 97.12 147 GLU A N 1
ATOM 1110 C CA . GLU A 1 147 ? -20.652 -7.041 22.585 1.00 97.12 147 GLU A CA 1
ATOM 1111 C C . GLU A 1 147 ? -19.245 -7.233 22.001 1.00 97.12 147 GLU A C 1
ATOM 1113 O O . GLU A 1 147 ? -18.248 -6.734 22.530 1.00 97.12 147 GLU A O 1
ATOM 1118 N N . VAL A 1 148 ? -19.191 -7.924 20.862 1.00 97.50 148 VAL A N 1
ATOM 1119 C CA . VAL A 1 148 ? -18.003 -8.042 20.015 1.00 97.50 148 VAL A CA 1
ATOM 1120 C C . VAL A 1 148 ? -18.355 -7.440 18.661 1.00 97.50 148 VAL A C 1
ATOM 1122 O O . VAL A 1 148 ? -19.195 -7.972 17.936 1.00 97.50 148 VAL A O 1
ATOM 1125 N N . ARG A 1 149 ? -17.741 -6.306 18.331 1.00 97.88 149 ARG A N 1
ATOM 1126 C CA . ARG A 1 149 ? -18.031 -5.537 17.120 1.00 97.88 149 ARG A CA 1
ATOM 1127 C C . ARG A 1 149 ? -16.995 -5.834 16.047 1.00 97.88 149 ARG A C 1
ATOM 1129 O O . ARG A 1 149 ? -15.815 -5.570 16.248 1.00 97.88 149 ARG A O 1
ATOM 1136 N N . HIS A 1 150 ? -17.424 -6.341 14.897 1.00 98.38 150 HIS A N 1
ATOM 1137 C CA . HIS A 1 150 ? -16.560 -6.497 13.724 1.00 98.38 150 HIS A CA 1
ATOM 1138 C C . HIS A 1 150 ? -16.296 -5.126 13.091 1.00 98.38 150 HIS A C 1
ATOM 1140 O O . HIS A 1 150 ? -17.236 -4.381 12.815 1.00 98.38 150 HIS A O 1
ATOM 1146 N N . VAL A 1 151 ? -15.023 -4.773 12.898 1.00 98.44 151 VAL A N 1
ATOM 1147 C CA . VAL A 1 151 ? -14.631 -3.433 12.426 1.00 98.44 151 VAL A CA 1
ATOM 1148 C C . VAL A 1 151 ? -13.807 -3.441 11.144 1.00 98.44 151 VAL A C 1
ATOM 1150 O O . VAL A 1 151 ? -13.797 -2.427 10.456 1.00 98.44 151 VAL A O 1
ATOM 1153 N N . ALA A 1 152 ? -13.146 -4.547 10.785 1.00 98.31 152 ALA A N 1
ATOM 1154 C CA . ALA A 1 152 ? -12.412 -4.635 9.521 1.00 98.31 152 ALA A CA 1
ATOM 1155 C C . ALA A 1 152 ? -12.216 -6.072 9.013 1.00 98.31 152 ALA A C 1
ATOM 1157 O O . ALA A 1 152 ? -12.154 -7.021 9.799 1.00 98.31 152 ALA A O 1
ATOM 1158 N N . THR A 1 153 ? -12.044 -6.202 7.697 1.00 97.56 153 THR A N 1
ATOM 1159 C CA . THR A 1 153 ? -11.631 -7.422 6.983 1.00 97.56 153 THR A CA 1
ATOM 1160 C C . THR A 1 153 ? -10.505 -7.056 6.022 1.00 97.56 153 THR A C 1
ATOM 1162 O O . THR A 1 153 ? -10.641 -6.096 5.259 1.00 97.56 153 THR A O 1
ATOM 1165 N N . MET A 1 154 ? -9.384 -7.780 6.080 1.00 94.06 154 MET A N 1
ATOM 1166 C CA . MET A 1 154 ? -8.153 -7.372 5.392 1.00 94.06 154 MET A CA 1
ATOM 1167 C C . MET A 1 154 ? -8.236 -7.508 3.864 1.00 94.06 154 MET A C 1
ATOM 1169 O O . MET A 1 154 ? -7.847 -6.588 3.146 1.00 94.06 154 MET A O 1
ATOM 1173 N N . THR A 1 155 ? -8.783 -8.619 3.374 1.00 91.31 155 THR A N 1
ATOM 1174 C CA . THR A 1 155 ? -8.872 -9.016 1.957 1.00 91.31 155 THR A CA 1
ATOM 1175 C C . THR A 1 155 ? -10.289 -9.493 1.613 1.00 91.31 155 THR A C 1
ATOM 1177 O O . THR A 1 155 ? -11.145 -9.596 2.492 1.00 91.31 155 THR A O 1
ATOM 1180 N N . ALA A 1 156 ? -10.557 -9.755 0.332 1.00 89.19 156 ALA A N 1
ATOM 1181 C CA . ALA A 1 156 ? -11.835 -10.313 -0.126 1.00 89.19 156 ALA A CA 1
ATOM 1182 C C . ALA A 1 156 ? -11.951 -11.833 0.103 1.00 89.19 156 ALA A C 1
ATOM 1184 O O . ALA A 1 156 ? -13.014 -12.416 -0.121 1.00 89.19 156 ALA A O 1
ATOM 1185 N N . ASP A 1 157 ? -10.859 -12.477 0.517 1.00 88.69 157 ASP A N 1
ATOM 1186 C CA . ASP A 1 157 ? -10.777 -13.927 0.636 1.00 88.69 157 ASP A CA 1
ATOM 1187 C C . ASP A 1 157 ? -11.639 -14.442 1.788 1.00 88.69 157 ASP A C 1
ATOM 1189 O O . ASP A 1 157 ? -11.854 -13.774 2.804 1.00 88.69 157 ASP A O 1
ATOM 1193 N N . ARG A 1 158 ? -12.142 -15.671 1.647 1.00 85.31 158 ARG A N 1
ATOM 1194 C CA . ARG A 1 158 ? -13.031 -16.272 2.655 1.00 85.31 158 ARG A CA 1
ATOM 1195 C C . ARG A 1 158 ? -12.341 -16.499 3.997 1.00 85.31 158 ARG A C 1
ATOM 1197 O O . ARG A 1 158 ? -13.005 -16.502 5.028 1.00 85.31 158 ARG A O 1
ATOM 1204 N N . ASP A 1 159 ? -11.036 -16.718 3.980 1.00 87.88 159 ASP A N 1
ATOM 1205 C CA . ASP A 1 159 ? -10.187 -16.963 5.139 1.00 87.88 159 ASP A CA 1
ATOM 1206 C C . ASP A 1 159 ? -9.503 -15.693 5.663 1.00 87.88 159 ASP A C 1
ATOM 1208 O O . ASP A 1 159 ? -8.698 -15.777 6.592 1.00 87.88 159 ASP A O 1
ATOM 1212 N N . SER A 1 160 ? -9.883 -14.516 5.155 1.00 92.12 160 SER A N 1
ATOM 1213 C CA . SER A 1 160 ? -9.245 -13.251 5.498 1.00 92.12 160 SER A CA 1
ATOM 1214 C C . SER A 1 160 ? -9.153 -12.982 7.004 1.00 92.12 160 SER A C 1
ATOM 1216 O O . SER A 1 160 ? -9.992 -13.390 7.823 1.00 92.12 160 SER A O 1
ATOM 1218 N N . ASN A 1 161 ? -8.125 -12.225 7.375 1.00 95.25 161 ASN A N 1
ATOM 1219 C CA . ASN A 1 161 ? -7.966 -11.727 8.730 1.00 95.25 161 ASN A CA 1
ATOM 1220 C C . ASN A 1 161 ? -9.089 -10.727 9.028 1.00 95.25 161 ASN A C 1
ATOM 1222 O O . ASN A 1 161 ? -9.315 -9.778 8.271 1.00 95.25 161 ASN A O 1
ATOM 1226 N N . THR A 1 162 ? -9.782 -10.924 10.149 1.00 97.69 162 THR A N 1
ATOM 1227 C CA . THR A 1 162 ? -10.829 -10.004 10.610 1.00 97.69 162 THR A CA 1
ATOM 1228 C C . THR A 1 162 ? -10.441 -9.378 11.937 1.00 97.69 162 THR A C 1
ATOM 1230 O O . THR A 1 162 ? -9.781 -10.000 12.770 1.00 97.69 162 THR A O 1
ATOM 1233 N N . ILE A 1 163 ? -10.836 -8.122 12.128 1.00 98.44 163 ILE A N 1
ATOM 1234 C CA . ILE A 1 163 ? -10.559 -7.369 13.348 1.00 98.44 163 ILE A CA 1
ATOM 1235 C C . ILE A 1 163 ? -11.875 -7.086 14.050 1.00 98.44 163 ILE A C 1
ATOM 1237 O O . ILE A 1 163 ? -12.820 -6.566 13.453 1.00 98.44 163 ILE A O 1
ATOM 1241 N N . HIS A 1 164 ? -11.908 -7.413 15.334 1.00 98.50 164 HIS A N 1
ATOM 1242 C CA . HIS A 1 164 ? -13.053 -7.220 16.211 1.00 98.50 164 HIS A CA 1
ATOM 1243 C C . HIS A 1 164 ? -12.661 -6.336 17.384 1.00 98.50 164 HIS A C 1
ATOM 1245 O O . HIS A 1 164 ? -11.517 -6.375 17.825 1.00 98.50 164 HIS A O 1
ATOM 1251 N N . VAL A 1 165 ? -13.603 -5.569 17.918 1.00 98.38 165 VAL A N 1
ATOM 1252 C CA . VAL A 1 165 ? -13.412 -4.773 19.130 1.00 98.38 165 VAL A CA 1
ATOM 1253 C C . VAL A 1 165 ? -14.416 -5.212 20.184 1.00 98.38 165 VAL A C 1
ATOM 1255 O O . VAL A 1 165 ? -15.603 -5.352 19.895 1.00 98.38 165 VAL A O 1
ATOM 1258 N N . CYS A 1 166 ? -13.950 -5.444 21.406 1.00 98.00 166 CYS A N 1
ATOM 1259 C CA . CYS A 1 166 ? -14.799 -5.797 22.540 1.00 98.00 166 CYS A CA 1
ATOM 1260 C C . CYS A 1 166 ? -14.340 -5.084 23.815 1.00 98.00 166 CYS A C 1
ATOM 1262 O O . CYS A 1 166 ? -13.250 -4.508 23.862 1.00 98.00 166 CYS A O 1
ATOM 1264 N N . ARG A 1 167 ? -15.174 -5.133 24.855 1.00 96.81 167 ARG A N 1
ATOM 1265 C CA . ARG A 1 167 ? -14.805 -4.701 26.206 1.00 96.81 167 ARG A CA 1
ATOM 1266 C C . ARG A 1 167 ? -14.457 -5.921 27.051 1.00 96.81 167 ARG A C 1
ATOM 1268 O O . ARG A 1 167 ? -15.187 -6.912 27.012 1.00 96.81 167 ARG A O 1
ATOM 1275 N N . ASP A 1 168 ? -13.353 -5.869 27.784 1.00 93.12 168 ASP A N 1
ATOM 1276 C CA . ASP A 1 168 ? -12.970 -6.942 28.699 1.00 93.12 168 ASP A CA 1
ATOM 1277 C C . ASP A 1 168 ? -13.662 -6.812 30.069 1.00 93.12 168 ASP A C 1
ATOM 1279 O O . ASP A 1 168 ? -14.356 -5.833 30.358 1.00 93.12 168 ASP A O 1
ATOM 1283 N N . GLY A 1 169 ? -13.473 -7.813 30.934 1.00 87.88 169 GLY A N 1
ATOM 1284 C CA . GLY A 1 169 ? -14.046 -7.816 32.284 1.00 87.88 169 GLY A CA 1
ATOM 1285 C C . GLY A 1 169 ? -13.462 -6.757 33.229 1.00 87.88 169 GLY A C 1
ATOM 1286 O O . GLY A 1 169 ? -14.050 -6.503 34.277 1.00 87.88 169 GLY A O 1
ATOM 1287 N N . SER A 1 170 ? -12.334 -6.132 32.871 1.00 89.31 170 SER A N 1
ATOM 1288 C CA . SER A 1 170 ? -11.719 -5.026 33.620 1.00 89.31 170 SER A CA 1
ATOM 1289 C C . SER A 1 170 ? -12.256 -3.654 33.198 1.00 89.31 170 SER A C 1
ATOM 1291 O O . SER A 1 170 ? -12.021 -2.653 33.873 1.00 89.31 170 SER A O 1
ATOM 1293 N N . GLY A 1 171 ? -13.013 -3.610 32.099 1.00 90.25 171 GLY A N 1
ATOM 1294 C CA . GLY A 1 171 ? -13.579 -2.400 31.529 1.00 90.25 171 GLY A CA 1
ATOM 1295 C C . GLY A 1 171 ? -12.728 -1.762 30.431 1.00 90.25 171 GLY A C 1
ATOM 1296 O O . GLY A 1 171 ? -13.174 -0.745 29.897 1.00 90.25 171 GLY A O 1
ATOM 1297 N N . ALA A 1 172 ? -11.581 -2.349 30.072 1.00 95.75 172 ALA A N 1
ATOM 1298 C CA . ALA A 1 172 ? -10.733 -1.908 28.967 1.00 95.75 172 ALA A CA 1
ATOM 1299 C C . ALA A 1 172 ? -11.287 -2.366 27.609 1.00 95.75 172 ALA A C 1
ATOM 1301 O O . ALA A 1 172 ? -12.032 -3.345 27.518 1.00 95.75 172 ALA A O 1
ATOM 1302 N N . TYR A 1 173 ? -10.900 -1.671 26.540 1.00 98.06 173 TYR A N 1
ATOM 1303 C CA . TYR A 1 173 ? -11.277 -2.011 25.169 1.00 98.06 173 TYR A CA 1
ATOM 1304 C C . TYR A 1 173 ? -10.141 -2.764 24.489 1.00 98.06 173 TYR A C 1
ATOM 1306 O O . TYR A 1 173 ? -8.988 -2.329 24.524 1.00 98.06 173 TYR A O 1
ATOM 1314 N N . LEU A 1 174 ? -10.471 -3.883 23.851 1.00 98.25 174 LEU A N 1
ATOM 1315 C CA . LEU A 1 174 ? -9.530 -4.752 23.154 1.00 98.25 174 LEU A CA 1
ATOM 1316 C C . LEU A 1 174 ? -9.848 -4.764 21.664 1.00 98.25 174 LEU A C 1
ATOM 1318 O O . LEU A 1 174 ? -10.999 -4.972 21.290 1.00 98.25 174 LEU A O 1
ATOM 1322 N N . ALA A 1 175 ? -8.826 -4.620 20.821 1.00 98.44 175 ALA A N 1
ATOM 1323 C CA . ALA A 1 175 ? -8.900 -5.048 19.431 1.00 98.44 175 ALA A CA 1
ATOM 1324 C C . ALA A 1 175 ? -8.336 -6.467 19.330 1.00 98.44 175 ALA A C 1
ATOM 1326 O O . ALA A 1 175 ? -7.195 -6.727 19.726 1.00 98.44 175 ALA A O 1
ATOM 1327 N N . LEU A 1 176 ? -9.138 -7.377 18.798 1.00 98.19 176 LEU A N 1
ATOM 1328 C CA . LEU A 1 176 ? -8.806 -8.773 18.576 1.00 98.19 176 LEU A CA 1
ATOM 1329 C C . LEU A 1 176 ? -8.599 -8.997 17.083 1.00 98.19 176 LEU A C 1
ATOM 1331 O O . LEU A 1 176 ? -9.431 -8.576 16.279 1.00 98.19 176 LEU A O 1
ATOM 1335 N N . ILE A 1 177 ? -7.524 -9.689 16.723 1.00 97.19 177 ILE A N 1
ATOM 1336 C CA . ILE A 1 177 ? -7.330 -10.196 15.368 1.00 97.19 177 ILE A CA 1
ATOM 1337 C C . ILE A 1 177 ? -7.717 -11.671 15.334 1.00 97.19 177 ILE A C 1
ATOM 1339 O O . ILE A 1 177 ? -7.304 -12.458 16.187 1.00 97.19 177 ILE A O 1
ATOM 1343 N N . ASP A 1 178 ? -8.551 -12.021 14.369 1.00 96.12 178 ASP A N 1
ATOM 1344 C CA . ASP A 1 178 ? -8.969 -13.379 14.068 1.00 96.12 178 ASP A CA 1
ATOM 1345 C C . ASP A 1 178 ? -8.359 -13.750 12.714 1.00 96.12 178 ASP A C 1
ATOM 1347 O O . ASP A 1 178 ? -8.726 -13.168 11.689 1.00 96.12 178 ASP A O 1
ATOM 1351 N N . ALA A 1 179 ? -7.393 -14.664 12.738 1.00 93.94 179 ALA A N 1
ATOM 1352 C CA . ALA A 1 179 ? -6.546 -15.041 11.609 1.00 93.94 179 ALA A CA 1
ATOM 1353 C C . ALA A 1 179 ? -6.198 -16.541 11.682 1.00 93.94 179 ALA A C 1
ATOM 1355 O O . ALA A 1 179 ? -6.252 -17.111 12.783 1.00 93.94 179 ALA A O 1
ATOM 1356 N N . PRO A 1 180 ? -5.822 -17.188 10.562 1.00 88.94 180 PRO A N 1
ATOM 1357 C CA . PRO A 1 180 ? -5.168 -18.498 10.597 1.00 88.94 180 PRO A CA 1
ATOM 1358 C C . PRO A 1 180 ? -3.986 -18.503 11.578 1.00 88.94 180 PRO A C 1
ATOM 1360 O O . PRO A 1 180 ? -3.321 -17.481 11.769 1.00 88.94 180 PRO A O 1
ATOM 1363 N N . TYR A 1 181 ? -3.748 -19.628 12.252 1.00 83.69 181 TYR A N 1
ATOM 1364 C CA . TYR A 1 181 ? -2.669 -19.744 13.230 1.00 83.69 181 TYR A CA 1
ATOM 1365 C C . TYR A 1 181 ? -1.297 -19.608 12.558 1.00 83.69 181 TYR A C 1
ATOM 1367 O O . TYR A 1 181 ? -0.428 -18.901 13.079 1.00 83.69 181 TYR A O 1
ATOM 1375 N N . SER A 1 182 ? -1.139 -20.255 11.403 1.00 81.38 182 SER A N 1
ATOM 1376 C CA . SER A 1 182 ? -0.016 -20.123 10.474 1.00 81.38 182 SER A CA 1
ATOM 1377 C C . SER A 1 182 ? -0.424 -20.627 9.085 1.00 81.38 182 SER A C 1
ATOM 1379 O O . SER A 1 182 ? -1.497 -21.204 8.923 1.00 81.38 182 SER A O 1
ATOM 1381 N N . ASP A 1 183 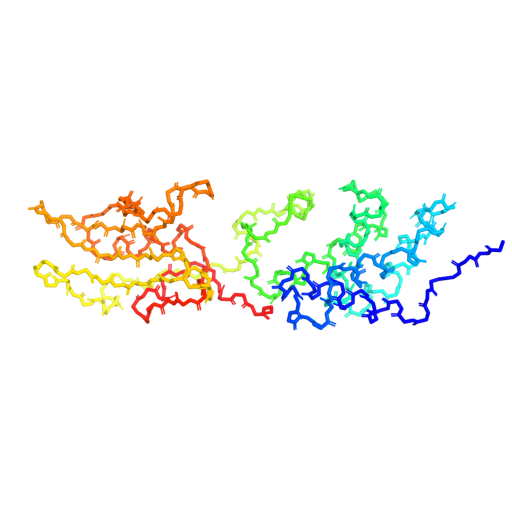? 0.446 -20.463 8.089 1.00 77.56 183 ASP A N 1
ATOM 1382 C CA . ASP A 1 183 ? 0.217 -21.025 6.748 1.00 77.56 183 ASP A CA 1
ATOM 1383 C C . ASP A 1 183 ? 0.131 -22.567 6.777 1.00 77.56 183 ASP A C 1
ATOM 1385 O O . ASP A 1 183 ? -0.610 -23.170 6.003 1.00 77.56 183 ASP A O 1
ATOM 1389 N N . ASP A 1 184 ? 0.838 -23.201 7.721 1.00 84.19 184 ASP A N 1
ATOM 1390 C CA . ASP A 1 184 ? 0.848 -24.658 7.927 1.00 84.19 184 ASP A CA 1
ATOM 1391 C C . ASP A 1 184 ? -0.288 -25.170 8.837 1.00 84.19 184 ASP A C 1
ATOM 1393 O O . ASP A 1 184 ? -0.574 -26.369 8.861 1.00 84.19 184 ASP A O 1
ATOM 1397 N N . ASP A 1 185 ? -0.928 -24.283 9.606 1.00 83.25 185 ASP A N 1
ATOM 1398 C CA . ASP A 1 185 ? -2.047 -24.599 10.495 1.00 83.25 185 ASP A CA 1
ATOM 1399 C C . ASP A 1 185 ? -3.208 -23.624 10.227 1.00 83.25 185 ASP A C 1
ATOM 1401 O O . ASP A 1 185 ? -3.265 -22.528 10.805 1.00 83.25 185 ASP A O 1
ATOM 1405 N N . PRO A 1 186 ? -4.174 -24.019 9.375 1.00 81.69 186 PRO A N 1
ATOM 1406 C CA . PRO A 1 186 ? -5.275 -23.151 8.981 1.00 81.69 186 PRO A CA 1
ATOM 1407 C C . PRO A 1 186 ? -6.320 -22.976 10.092 1.00 81.69 186 PRO A C 1
ATOM 1409 O O . PRO A 1 186 ? -7.349 -22.329 9.870 1.00 81.69 186 PRO A O 1
ATOM 1412 N N . THR A 1 187 ? -6.118 -23.557 11.283 1.00 89.31 187 THR A N 1
ATOM 1413 C CA . THR A 1 187 ? -7.033 -23.327 12.400 1.00 89.31 187 THR A CA 1
ATOM 1414 C C . THR A 1 187 ? -7.043 -21.847 12.764 1.00 89.31 187 THR A C 1
ATOM 1416 O O . THR A 1 187 ? -6.012 -21.184 12.877 1.00 89.31 187 THR A O 1
ATOM 1419 N N . ARG A 1 188 ? -8.243 -21.284 12.920 1.00 89.50 188 ARG A N 1
ATOM 1420 C CA . ARG A 1 188 ? -8.379 -19.863 13.238 1.00 89.50 188 ARG A CA 1
ATOM 1421 C C . ARG A 1 188 ? -8.072 -19.631 14.708 1.00 89.50 188 ARG A C 1
ATOM 1423 O O . ARG A 1 188 ? -8.638 -20.284 15.584 1.00 89.50 188 ARG A O 1
ATOM 1430 N N . SER A 1 189 ? -7.210 -18.657 14.973 1.00 91.88 189 SER A N 1
ATOM 1431 C CA . SER A 1 189 ? -6.891 -18.203 16.319 1.00 91.88 189 SER A CA 1
ATOM 1432 C C . SER A 1 189 ? -7.318 -16.753 16.491 1.00 91.88 189 SER A C 1
ATOM 1434 O O . SER A 1 189 ? -7.056 -15.900 15.642 1.00 91.88 189 SER A O 1
ATOM 1436 N N . ARG A 1 190 ? -7.977 -16.469 17.616 1.00 94.62 190 ARG A N 1
ATOM 1437 C CA . ARG A 1 190 ? -8.321 -15.107 18.012 1.00 94.62 190 ARG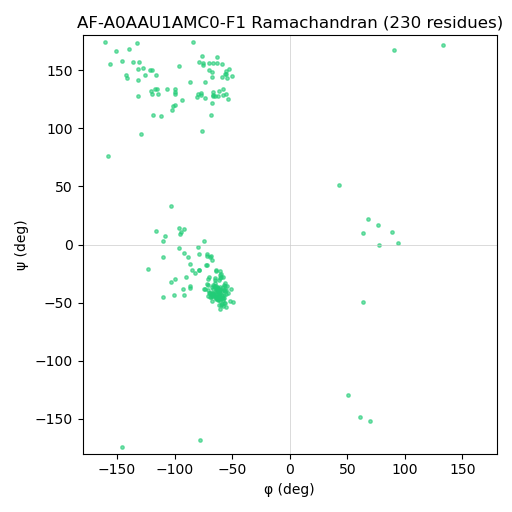 A CA 1
ATOM 1438 C C . ARG A 1 190 ? -7.347 -14.639 19.077 1.00 94.62 190 ARG A C 1
ATOM 1440 O O . ARG A 1 190 ? -7.266 -15.241 20.145 1.00 94.62 190 ARG A O 1
ATOM 1447 N N . ARG A 1 191 ? -6.608 -13.571 18.788 1.00 94.69 191 ARG A N 1
ATOM 1448 C CA . ARG A 1 191 ? -5.566 -13.037 19.672 1.00 94.69 191 ARG A CA 1
ATOM 1449 C C . ARG A 1 191 ? -5.814 -11.567 19.960 1.00 94.69 191 ARG A C 1
ATOM 1451 O O . ARG A 1 191 ? -6.280 -10.828 19.095 1.00 94.69 191 ARG A O 1
ATOM 1458 N N . GLN A 1 192 ? -5.473 -11.137 21.171 1.00 96.81 192 GLN A N 1
ATOM 1459 C CA . GLN A 1 192 ? -5.415 -9.715 21.487 1.00 96.81 192 GLN A CA 1
ATOM 1460 C C . GLN A 1 192 ? -4.315 -9.061 20.652 1.00 96.81 192 GLN A C 1
ATOM 1462 O O . GLN A 1 192 ? -3.171 -9.511 20.660 1.00 96.81 192 GLN A O 1
ATOM 1467 N N . TRP A 1 193 ? -4.672 -7.991 19.948 1.00 96.88 193 TRP A N 1
ATOM 1468 C CA . TRP A 1 193 ? -3.750 -7.230 19.112 1.00 96.88 193 TRP A CA 1
ATOM 1469 C C . TRP A 1 193 ? -3.452 -5.845 19.688 1.00 96.88 193 TRP A C 1
ATOM 1471 O O . TRP A 1 193 ? -2.291 -5.441 19.751 1.00 96.88 193 TRP A O 1
ATOM 1481 N N . LYS A 1 194 ? -4.483 -5.124 20.144 1.00 97.88 194 LYS A N 1
ATOM 1482 C CA . LYS A 1 194 ? -4.361 -3.808 20.794 1.00 97.88 194 LYS A CA 1
ATOM 1483 C C . LYS A 1 194 ? -5.267 -3.735 22.020 1.00 97.88 194 LYS A C 1
ATOM 1485 O O . LYS A 1 194 ? -6.262 -4.450 22.099 1.00 97.88 194 LYS A O 1
ATOM 1490 N N . GLN A 1 195 ? -4.933 -2.842 22.945 1.00 97.69 195 GLN A N 1
ATOM 1491 C CA . GLN A 1 195 ? -5.718 -2.544 24.141 1.00 97.69 195 GLN A CA 1
ATOM 1492 C C . GLN A 1 195 ? -5.666 -1.043 24.426 1.00 97.69 195 GLN A C 1
ATOM 1494 O O . GLN A 1 195 ? -4.629 -0.417 24.201 1.00 97.69 195 GLN A O 1
ATOM 1499 N N . ALA A 1 196 ? -6.771 -0.477 24.908 1.00 97.81 196 ALA A N 1
ATOM 1500 C CA . ALA A 1 196 ? -6.845 0.914 25.341 1.00 97.81 196 ALA A CA 1
ATOM 1501 C C . ALA A 1 196 ? -7.889 1.120 26.450 1.00 97.81 196 ALA A C 1
ATOM 1503 O O . ALA A 1 196 ? -8.723 0.247 26.707 1.00 97.81 196 ALA A O 1
ATOM 1504 N N . ALA A 1 197 ? -7.849 2.285 27.103 1.00 96.75 197 ALA A N 1
ATOM 1505 C CA . ALA A 1 197 ? -8.781 2.626 28.177 1.00 96.75 197 ALA A CA 1
ATOM 1506 C C . ALA A 1 197 ? -10.152 3.068 27.642 1.00 96.75 197 ALA A C 1
ATOM 1508 O O . ALA A 1 197 ? -11.152 2.968 28.351 1.00 96.75 197 ALA A O 1
ATOM 1509 N N . SER A 1 198 ? -10.212 3.520 26.387 1.00 96.81 198 SER A N 1
ATOM 1510 C CA . SER A 1 198 ? -11.446 3.953 25.728 1.00 96.81 198 SER A CA 1
ATOM 1511 C C . SER A 1 198 ? -11.628 3.329 24.344 1.00 96.81 198 SER A C 1
ATOM 1513 O O . SER A 1 198 ? -10.664 2.946 23.673 1.00 96.81 198 SER A O 1
ATOM 1515 N N . LEU A 1 199 ? -12.885 3.275 23.888 1.00 97.44 199 LEU A N 1
ATOM 1516 C CA . LEU A 1 199 ? -13.228 2.844 22.532 1.00 97.44 199 LEU A CA 1
ATOM 1517 C C . LEU A 1 199 ? -12.581 3.751 21.475 1.00 97.44 199 LEU A C 1
ATOM 1519 O O . LEU A 1 199 ? -12.084 3.272 20.460 1.00 97.44 199 LEU A O 1
ATOM 1523 N N . TYR A 1 200 ? -12.531 5.056 21.746 1.00 98.19 200 TYR A N 1
ATOM 1524 C CA . TYR A 1 200 ? -11.875 6.035 20.885 1.00 98.19 200 TYR A CA 1
ATOM 1525 C C . TYR A 1 200 ? -10.392 5.711 20.669 1.00 98.19 200 TYR A C 1
ATOM 1527 O O . TYR A 1 200 ? -9.937 5.592 19.533 1.00 98.19 200 TYR A O 1
ATOM 1535 N N . GLU A 1 201 ? -9.639 5.516 21.752 1.00 98.12 201 GLU A N 1
ATOM 1536 C CA . GLU A 1 201 ? -8.208 5.215 21.671 1.00 98.12 201 GLU A CA 1
ATOM 1537 C C . GLU A 1 201 ? -7.936 3.890 20.958 1.00 98.12 201 GLU A C 1
ATOM 1539 O O . GLU A 1 201 ? -6.978 3.796 20.191 1.00 98.12 201 GLU A O 1
ATOM 1544 N N . VAL A 1 202 ? -8.769 2.860 21.165 1.00 98.19 202 VAL A N 1
ATOM 1545 C CA . VAL A 1 202 ? -8.563 1.581 20.474 1.00 98.19 202 VAL A CA 1
ATOM 1546 C C . VAL A 1 202 ? -8.806 1.716 18.966 1.00 98.19 202 VAL A C 1
ATOM 1548 O O . VAL A 1 202 ? -8.050 1.136 18.188 1.00 98.19 202 VAL A O 1
ATOM 1551 N N . PHE A 1 203 ? -9.783 2.528 18.543 1.00 98.31 203 PHE A N 1
ATOM 1552 C CA . PHE A 1 203 ? -10.044 2.827 17.129 1.00 98.31 203 PHE A CA 1
ATOM 1553 C C . PHE A 1 203 ? -8.905 3.631 16.493 1.00 98.31 203 PHE A C 1
ATOM 1555 O O . PHE A 1 203 ? -8.435 3.261 15.417 1.00 98.31 203 PHE A O 1
ATOM 1562 N N . VAL A 1 204 ? -8.388 4.655 17.183 1.00 98.12 204 VAL A N 1
ATOM 1563 C CA . VAL A 1 204 ? -7.186 5.394 16.751 1.00 98.12 204 VAL A CA 1
ATOM 1564 C C . VAL A 1 204 ? -5.996 4.441 16.599 1.00 98.12 204 VAL A C 1
ATOM 1566 O O . VAL A 1 204 ? -5.329 4.441 15.566 1.00 98.12 204 VAL A O 1
ATOM 1569 N N . ASN A 1 205 ? -5.752 3.577 17.587 1.00 98.12 205 ASN A N 1
ATOM 1570 C CA . ASN A 1 205 ? -4.640 2.625 17.559 1.00 98.12 205 ASN A CA 1
ATOM 1571 C C . ASN A 1 205 ? -4.760 1.602 16.420 1.00 98.12 205 ASN A C 1
ATOM 1573 O O . ASN A 1 205 ? -3.743 1.221 15.837 1.00 98.12 205 ASN A O 1
ATOM 1577 N N . VAL A 1 206 ? -5.978 1.151 16.100 1.00 98.00 206 VAL A N 1
ATOM 1578 C CA . VAL A 1 206 ? -6.244 0.268 14.953 1.00 98.00 206 VAL A CA 1
ATOM 1579 C C . VAL A 1 206 ? -6.004 1.010 13.637 1.00 98.00 206 VAL A C 1
ATOM 1581 O O . VAL A 1 206 ? -5.271 0.501 12.791 1.00 98.00 206 VAL A O 1
ATOM 1584 N N . GLY A 1 207 ? -6.555 2.217 13.479 1.00 96.69 207 GLY A N 1
ATOM 1585 C CA . GLY A 1 207 ? -6.382 3.035 12.276 1.00 96.69 207 GLY A CA 1
ATOM 1586 C C . GLY A 1 207 ? -4.912 3.347 11.985 1.00 96.69 207 GLY A C 1
ATOM 1587 O O . GLY A 1 207 ? -4.442 3.121 10.872 1.00 96.69 207 GLY A O 1
ATOM 1588 N N . LEU A 1 208 ? -4.147 3.754 13.004 1.00 95.06 208 LEU A N 1
ATOM 1589 C CA . LEU A 1 208 ? -2.703 3.992 12.890 1.00 95.06 208 LEU A CA 1
ATOM 1590 C C . LEU A 1 208 ? -1.918 2.727 12.522 1.00 95.06 208 LEU A C 1
ATOM 1592 O O . LEU A 1 208 ? -0.974 2.799 11.738 1.00 95.06 208 LEU A O 1
ATOM 1596 N N . ALA A 1 209 ? -2.293 1.573 13.079 1.00 94.75 209 ALA A N 1
ATOM 1597 C CA . ALA A 1 209 ? -1.599 0.316 12.814 1.00 94.75 209 ALA A CA 1
ATOM 1598 C C . ALA A 1 209 ? -1.842 -0.210 11.391 1.00 94.75 209 ALA A C 1
ATOM 1600 O O . ALA A 1 209 ? -0.939 -0.796 10.802 1.00 94.75 209 ALA A O 1
ATOM 1601 N N . LEU A 1 210 ? -3.039 0.002 10.841 1.00 94.00 210 LEU A N 1
ATOM 1602 C CA . LEU A 1 210 ? -3.378 -0.388 9.469 1.00 94.00 210 LEU A CA 1
ATOM 1603 C C . LEU A 1 210 ? -2.970 0.661 8.423 1.00 94.00 210 LEU A C 1
ATOM 1605 O O . LEU A 1 210 ? -2.794 0.321 7.256 1.00 94.00 210 LEU A O 1
ATOM 1609 N N . GLN A 1 211 ? -2.807 1.920 8.840 1.00 93.69 211 GLN A N 1
ATOM 1610 C CA . GLN A 1 211 ? -2.483 3.109 8.044 1.00 93.69 211 GLN A CA 1
ATOM 1611 C C . GLN A 1 211 ? -3.535 3.516 7.000 1.00 93.69 211 GLN A C 1
ATOM 1613 O O . GLN A 1 211 ? -3.931 4.676 6.972 1.00 93.69 211 GLN A O 1
ATOM 1618 N N . SER A 1 212 ? -4.009 2.592 6.165 1.00 93.56 212 SER A N 1
ATOM 1619 C CA . SER A 1 212 ? -5.025 2.827 5.130 1.00 93.56 212 SER A CA 1
ATOM 1620 C C . SER A 1 212 ? -6.183 1.828 5.244 1.00 93.56 212 SER A C 1
ATOM 1622 O O . SER A 1 212 ? -5.940 0.692 5.668 1.00 93.56 212 SER A O 1
ATOM 1624 N N . PRO A 1 213 ? -7.411 2.185 4.822 1.00 94.56 213 PRO A N 1
ATOM 1625 C CA . PRO A 1 213 ? -8.550 1.273 4.858 1.00 94.56 213 PRO A CA 1
ATOM 1626 C C . PRO A 1 213 ? -8.288 -0.049 4.106 1.00 94.56 213 PRO A C 1
ATOM 1628 O O . PRO A 1 213 ? -7.875 -0.008 2.943 1.00 94.56 213 PRO A O 1
ATOM 1631 N N . PRO A 1 214 ? -8.552 -1.216 4.726 1.00 94.25 214 PRO A N 1
ATOM 1632 C CA . PRO A 1 214 ? -8.438 -2.518 4.069 1.00 94.25 214 PRO A CA 1
ATOM 1633 C C . PRO A 1 214 ? -9.644 -2.801 3.149 1.00 94.25 214 PRO A C 1
ATOM 1635 O O . PRO A 1 214 ? -10.441 -1.899 2.858 1.00 94.25 214 PRO A O 1
ATOM 1638 N N . HIS A 1 215 ? -9.786 -4.051 2.681 1.00 93.19 215 HIS A N 1
ATOM 1639 C CA . HIS A 1 215 ? -10.871 -4.472 1.783 1.00 93.19 215 HIS A CA 1
ATOM 1640 C C . HIS A 1 215 ? -12.257 -4.044 2.281 1.00 93.19 215 HIS A C 1
ATOM 1642 O O . HIS A 1 215 ? -13.009 -3.415 1.537 1.00 93.19 215 HIS A O 1
ATOM 1648 N N . TRP A 1 216 ? -12.565 -4.318 3.549 1.00 96.50 216 TRP A N 1
ATOM 1649 C CA . TRP A 1 216 ? -13.779 -3.828 4.195 1.00 96.50 216 TRP A CA 1
ATOM 1650 C C . TRP A 1 216 ? -13.462 -3.214 5.555 1.00 96.50 216 TRP A C 1
ATOM 1652 O O . TRP A 1 216 ? -12.640 -3.733 6.313 1.00 96.50 216 TRP A O 1
ATOM 1662 N N . VAL A 1 217 ? -14.149 -2.122 5.877 1.00 97.56 217 VAL A N 1
ATOM 1663 C CA . VAL A 1 217 ? -14.071 -1.442 7.169 1.00 97.56 217 VAL A CA 1
ATOM 1664 C C . VAL A 1 217 ? -15.455 -0.943 7.571 1.00 97.56 217 VAL A C 1
ATOM 1666 O O . VAL A 1 217 ? -16.253 -0.563 6.713 1.00 97.56 217 VAL A O 1
ATOM 1669 N N . SER A 1 218 ? -15.755 -0.954 8.868 1.00 97.69 218 SER A N 1
ATOM 1670 C CA . SER A 1 218 ? -16.976 -0.342 9.379 1.00 97.69 218 SER A CA 1
ATOM 1671 C C . SER A 1 218 ? -16.933 1.181 9.215 1.00 97.69 218 SER A C 1
ATOM 1673 O O . SER A 1 218 ? -15.878 1.808 9.335 1.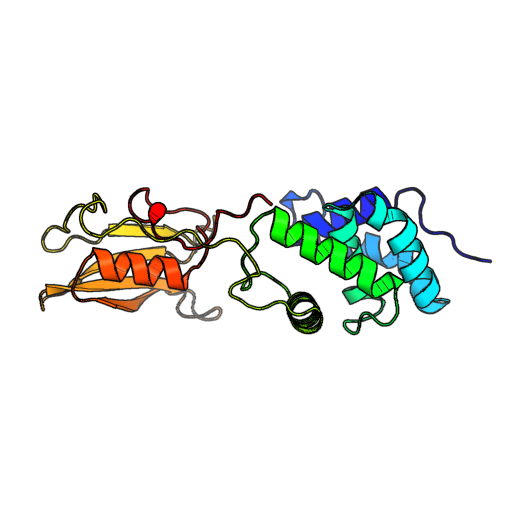00 97.69 218 SER A O 1
ATOM 1675 N N . ALA A 1 219 ? -18.104 1.790 9.013 1.00 96.25 219 ALA A N 1
ATOM 1676 C CA . ALA A 1 219 ? -18.242 3.246 8.928 1.00 96.25 219 ALA A CA 1
ATOM 1677 C C . ALA A 1 219 ? -17.768 3.968 10.206 1.00 96.25 219 ALA A C 1
ATOM 1679 O O . ALA A 1 219 ? -17.368 5.124 10.148 1.00 96.25 219 ALA A O 1
ATOM 1680 N N . GLU A 1 220 ? -17.790 3.284 11.355 1.00 96.44 220 GLU A N 1
ATOM 1681 C CA . GLU A 1 220 ? -17.253 3.811 12.613 1.00 96.44 220 GLU A CA 1
ATOM 1682 C C . GLU A 1 220 ? -15.717 3.870 12.616 1.00 96.44 220 GLU A C 1
ATOM 1684 O O . GLU A 1 220 ? -15.156 4.771 13.225 1.00 96.44 220 GLU A O 1
ATOM 1689 N N . LEU A 1 221 ? -15.019 2.930 11.963 1.00 97.50 221 LEU A N 1
ATOM 1690 C CA . LEU A 1 221 ? -13.550 2.878 11.959 1.00 97.50 221 LEU A CA 1
ATOM 1691 C C . LEU A 1 221 ? -12.928 3.679 10.804 1.00 97.50 221 LEU A C 1
ATOM 1693 O O . LEU A 1 221 ? -11.817 4.183 10.944 1.00 97.50 221 LEU A O 1
ATOM 1697 N N . GLU A 1 222 ? -13.629 3.832 9.679 1.00 96.19 222 GLU A N 1
ATOM 1698 C CA . GLU A 1 222 ? -13.124 4.520 8.480 1.00 96.19 222 GLU A CA 1
ATOM 1699 C C . GLU A 1 222 ? -12.535 5.932 8.725 1.00 96.19 222 GLU A C 1
ATOM 1701 O O . GLU A 1 222 ? -11.489 6.234 8.150 1.00 96.19 222 GLU A O 1
ATOM 1706 N N . PRO A 1 223 ? -13.087 6.785 9.613 1.00 96.38 223 PRO A N 1
ATOM 1707 C CA . PRO A 1 223 ? -12.520 8.112 9.883 1.00 96.38 223 PRO A CA 1
ATOM 1708 C C . PRO A 1 223 ? -11.171 8.110 10.619 1.00 96.38 223 PRO A C 1
ATOM 1710 O O . PRO A 1 223 ? -10.557 9.165 10.763 1.00 96.38 223 PRO A O 1
ATOM 1713 N N . TYR A 1 224 ? -10.725 6.962 11.137 1.00 97.31 224 TYR A N 1
ATOM 1714 C CA . TYR A 1 224 ? -9.537 6.853 11.990 1.00 97.31 224 TYR A CA 1
ATOM 1715 C C . TYR A 1 224 ? -8.266 6.446 11.237 1.00 97.31 224 TYR A C 1
ATOM 1717 O O . TYR A 1 224 ? -7.195 6.374 11.844 1.00 97.31 224 TYR A O 1
ATOM 1725 N N . PHE A 1 225 ? -8.356 6.171 9.933 1.00 96.62 225 PHE A N 1
ATOM 1726 C CA . PHE A 1 225 ? -7.177 5.863 9.128 1.00 96.62 225 PHE A CA 1
ATOM 1727 C C . PHE A 1 225 ? -6.407 7.141 8.786 1.00 96.62 225 PHE A C 1
ATOM 1729 O O . PHE A 1 225 ? -6.994 8.080 8.247 1.00 96.62 225 PHE A O 1
ATOM 1736 N N . PRO A 1 226 ? -5.089 7.182 9.047 1.00 95.06 226 PRO A N 1
ATOM 1737 C CA . PRO A 1 226 ? -4.283 8.357 8.749 1.00 95.06 226 PRO A CA 1
ATOM 1738 C C . PRO A 1 226 ? -4.019 8.549 7.254 1.00 95.06 226 PRO A C 1
ATOM 1740 O O . PRO A 1 226 ? -3.611 9.639 6.866 1.00 95.06 226 PRO A O 1
ATOM 1743 N N . LEU A 1 227 ? -4.207 7.525 6.417 1.00 94.50 227 LEU A N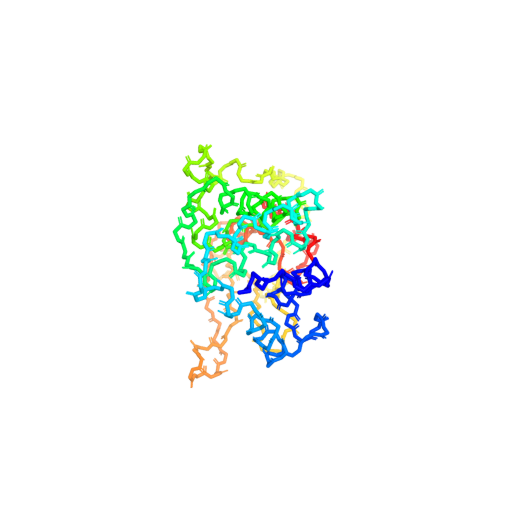 1
ATOM 1744 C CA . LEU A 1 227 ? -3.964 7.577 4.976 1.00 94.50 227 LEU A CA 1
ATOM 1745 C C . LEU A 1 227 ? -5.250 7.292 4.187 1.00 94.50 227 LEU A C 1
ATOM 1747 O O . LEU A 1 227 ? -6.104 6.530 4.654 1.00 94.50 227 LEU A O 1
ATOM 1751 N N . PRO A 1 228 ? -5.396 7.870 2.978 1.00 91.12 228 PRO A N 1
ATOM 1752 C CA . PRO A 1 228 ? -6.559 7.627 2.136 1.00 91.12 228 PRO A CA 1
ATOM 1753 C C . PRO A 1 228 ? -6.653 6.157 1.713 1.00 91.12 228 PRO A C 1
ATOM 1755 O O . PRO A 1 228 ? -5.669 5.414 1.713 1.00 91.12 228 PRO A O 1
ATOM 1758 N N . ARG A 1 229 ? -7.850 5.742 1.288 1.00 90.44 229 ARG A N 1
ATOM 1759 C CA . ARG A 1 229 ? -8.025 4.469 0.585 1.00 90.44 229 ARG A CA 1
ATOM 1760 C C . ARG A 1 229 ? -7.224 4.512 -0.724 1.00 90.44 229 ARG A C 1
ATOM 1762 O O . ARG A 1 229 ? -7.437 5.447 -1.500 1.00 90.44 229 ARG A O 1
ATOM 1769 N N . PRO A 1 230 ? -6.355 3.522 -0.995 1.00 90.94 230 PRO A N 1
ATOM 1770 C CA . PRO A 1 230 ? -5.670 3.448 -2.275 1.00 90.94 230 PRO A CA 1
ATOM 1771 C C . PRO A 1 230 ? -6.678 3.387 -3.426 1.00 90.94 230 PRO A C 1
ATOM 1773 O O . PRO A 1 230 ? -7.641 2.623 -3.361 1.00 90.94 230 PRO A O 1
ATOM 1776 N N . SER A 1 231 ? -6.459 4.188 -4.465 1.00 89.81 231 SER A N 1
ATOM 1777 C CA . SER A 1 231 ? -7.309 4.278 -5.661 1.00 89.81 231 SER A CA 1
ATOM 1778 C C . SER A 1 231 ? -6.695 3.548 -6.853 1.00 89.81 231 SER A C 1
ATOM 1780 O O . SER A 1 231 ? -6.800 4.007 -7.995 1.00 89.81 231 SER A O 1
ATOM 1782 N N . ILE A 1 232 ? -5.983 2.456 -6.575 1.00 84.56 232 ILE A N 1
ATOM 1783 C CA . ILE A 1 232 ? -5.328 1.657 -7.605 1.00 84.56 232 ILE A CA 1
ATOM 1784 C C . ILE A 1 232 ? -6.267 0.644 -8.206 1.00 84.56 232 ILE A C 1
ATOM 1786 O O . ILE A 1 232 ? -7.081 0.012 -7.496 1.00 84.56 232 ILE A O 1
#

pLDDT: mean 93.44, std 6.75, range [43.06, 98.5]

Secondary structure (DSSP, 8-state):
---PPPTTHHHHHHHHHHHHHHGGGGT--HHHHHHHHHTTHHHHHH-HHHHHHHHHHHHTTT-HHHHHHHHHHHHHHT-TT--SHHHHHHHHHHHHHHHHTT--GGGS-HHHHHHHHHTT--TTTSS---PPPPGGG--PPPPPTT-EEEEEESSSSTT--EEEEEE-TTS-EEEEEEEES-SS---EEEEEEEEESSHHHHHHHHHHHH-S--SEE-TTTGGG-SSPPP--

Nearest PDB structures (foldseek):
  7b70-assembly1_I  TM=2.985E-01  e=8.637E+00  Drosophila melanogaster

Radius of gyration: 21.92 Å; Cα contacts (8 Å, |Δi|>4): 378; chains: 1; bounding box: 46×39×69 Å

Foldseek 3Di:
DPPADPPCLLVLQLLLLVCVPCPCPSVDHPVRSVVSLVSCQVVLVPPLPVSLQNLLVVQLVVFASSLLSSLVSNCVRVHLPLPDDSSLSSLVSNLVNCLVQQNAPVRDDPSSVVSCVVVVHDNPPSHQWQAFDPPVPLPDDDADVVDKAWFAFAAPDPQTKTWIWDADPVRKIFIWIWHQPDPVGRDTDIDTDDIDNDPVVRLLVVQDVVQEHHPDGDPSSRRNRGTYHGND

Mean predicted aligned error: 4.91 Å